Protein AF-A0A1V5IVZ1-F1 (afdb_monomer)

pLDDT: mean 90.75, std 11.02, range [43.75, 98.69]

Structure (mmCIF, N/CA/C/O backbone):
data_AF-A0A1V5IVZ1-F1
#
_entry.id   AF-A0A1V5IVZ1-F1
#
loop_
_atom_site.group_PDB
_atom_site.id
_atom_site.type_symbol
_atom_site.label_atom_id
_atom_site.label_alt_id
_atom_site.label_comp_id
_atom_site.label_asym_id
_atom_site.label_entity_id
_atom_site.label_seq_id
_atom_site.pdbx_PDB_ins_code
_atom_site.Cartn_x
_atom_site.Cartn_y
_atom_site.Cartn_z
_atom_site.occupancy
_atom_site.B_iso_or_equiv
_atom_site.auth_seq_id
_atom_site.auth_comp_id
_atom_site.auth_asym_id
_atom_site.auth_atom_id
_atom_site.pdbx_PDB_model_num
ATOM 1 N N . MET A 1 1 ? 15.523 -14.120 -33.980 1.00 46.84 1 MET A N 1
ATOM 2 C CA . MET A 1 1 ? 16.497 -13.277 -34.706 1.00 46.84 1 MET A CA 1
ATOM 3 C C . MET A 1 1 ? 16.818 -12.106 -33.792 1.00 46.84 1 MET A C 1
ATOM 5 O O . MET A 1 1 ? 15.888 -11.428 -33.383 1.00 46.84 1 MET A O 1
ATOM 9 N N . GLN A 1 2 ? 18.074 -11.943 -33.370 1.00 55.88 2 GLN A N 1
ATOM 10 C CA . GLN A 1 2 ? 18.481 -10.859 -32.472 1.00 55.88 2 GLN A CA 1
ATOM 11 C C . GLN A 1 2 ? 18.687 -9.598 -33.319 1.00 55.88 2 GLN A C 1
ATOM 13 O O . GLN A 1 2 ? 19.648 -9.526 -34.078 1.00 55.88 2 GLN A O 1
ATOM 18 N N . CYS A 1 3 ? 17.754 -8.649 -33.255 1.00 65.69 3 CYS A N 1
ATOM 19 C CA . CYS A 1 3 ? 17.899 -7.347 -33.902 1.00 65.69 3 CYS A CA 1
ATOM 20 C C . CYS A 1 3 ? 18.387 -6.315 -32.882 1.00 65.69 3 CYS A C 1
ATOM 22 O O . CYS A 1 3 ? 17.894 -6.256 -31.758 1.00 65.69 3 CYS A O 1
ATOM 24 N N . GLU A 1 4 ? 19.376 -5.516 -33.264 1.00 76.12 4 GLU A N 1
ATOM 25 C CA . GLU A 1 4 ? 19.821 -4.367 -32.484 1.00 76.12 4 GLU A CA 1
ATOM 26 C C . GLU A 1 4 ? 19.250 -3.095 -33.114 1.00 76.12 4 GLU A C 1
ATOM 28 O O . GLU A 1 4 ? 19.402 -2.864 -34.313 1.00 76.12 4 GLU A O 1
ATOM 33 N N . ILE A 1 5 ? 18.574 -2.283 -32.305 1.00 80.69 5 ILE A N 1
ATOM 34 C CA . ILE A 1 5 ? 18.044 -0.977 -32.685 1.00 80.69 5 ILE A CA 1
ATOM 35 C C . ILE A 1 5 ? 18.822 0.067 -31.888 1.00 80.69 5 ILE A C 1
ATOM 37 O O . ILE A 1 5 ? 18.637 0.220 -30.683 1.00 80.69 5 ILE A O 1
ATOM 41 N N . ARG A 1 6 ? 19.708 0.811 -32.545 1.00 72.75 6 ARG A N 1
ATOM 42 C CA . ARG A 1 6 ? 20.372 1.959 -31.918 1.00 72.75 6 ARG A CA 1
ATOM 43 C C . ARG A 1 6 ? 19.922 3.244 -32.574 1.00 72.75 6 ARG A C 1
ATOM 45 O O . ARG A 1 6 ? 20.105 3.413 -33.776 1.00 72.75 6 ARG A O 1
ATOM 52 N N . ALA A 1 7 ? 19.417 4.170 -31.770 1.00 66.69 7 ALA A N 1
ATOM 53 C CA . ALA A 1 7 ? 19.410 5.570 -32.150 1.00 66.69 7 ALA A CA 1
ATOM 54 C C . ALA A 1 7 ? 20.729 6.178 -31.660 1.00 66.69 7 ALA A C 1
ATOM 56 O O . ALA A 1 7 ? 20.933 6.404 -30.472 1.00 66.69 7 ALA A O 1
ATOM 57 N N . THR A 1 8 ? 21.687 6.383 -32.561 1.00 52.84 8 THR A N 1
ATOM 58 C CA . THR A 1 8 ? 22.922 7.097 -32.222 1.00 52.84 8 THR A CA 1
ATOM 59 C C . THR A 1 8 ? 22.656 8.595 -32.245 1.00 52.84 8 THR A C 1
ATOM 61 O O . THR A 1 8 ? 22.603 9.197 -33.316 1.00 52.84 8 THR A O 1
ATOM 64 N N . ALA A 1 9 ? 22.532 9.208 -31.074 1.00 54.06 9 ALA A N 1
ATOM 65 C CA . ALA A 1 9 ? 22.854 10.616 -30.913 1.00 54.06 9 ALA A CA 1
ATOM 66 C C . ALA A 1 9 ? 24.249 10.743 -30.288 1.00 54.06 9 ALA A C 1
ATOM 68 O O . ALA A 1 9 ? 24.621 9.963 -29.409 1.00 54.06 9 ALA A O 1
ATOM 69 N N . GLY A 1 10 ? 25.035 11.709 -30.772 1.00 48.12 10 GLY A N 1
ATOM 70 C CA . GLY A 1 10 ? 26.297 12.093 -30.148 1.00 48.12 10 GLY A CA 1
ATOM 71 C C . GLY A 1 10 ? 26.070 12.444 -28.677 1.00 48.12 10 GLY A C 1
ATOM 72 O O . GLY A 1 10 ? 25.068 13.061 -28.335 1.00 48.12 10 GLY A O 1
ATOM 73 N N . THR A 1 11 ? 26.986 11.991 -27.826 1.00 43.75 11 THR A N 1
ATOM 74 C CA . THR A 1 11 ? 27.082 12.232 -26.376 1.00 43.75 11 THR A CA 1
ATOM 75 C C . THR A 1 11 ? 26.277 13.441 -25.854 1.00 43.75 11 THR A C 1
ATOM 77 O O . THR A 1 11 ? 26.567 14.571 -26.245 1.00 43.75 11 THR A O 1
ATOM 80 N N . GLY A 1 12 ? 25.316 13.234 -24.937 1.00 57.56 12 GLY A N 1
ATOM 81 C CA . GLY A 1 12 ? 24.568 14.319 -24.274 1.00 57.56 12 GLY A CA 1
ATOM 82 C C . GLY A 1 12 ? 23.102 13.989 -23.943 1.00 57.56 12 GLY A C 1
ATOM 83 O O . GLY A 1 12 ? 22.750 12.830 -23.755 1.00 57.56 12 GLY A O 1
ATOM 84 N N . THR A 1 13 ? 22.248 15.020 -23.870 1.00 52.06 13 THR A N 1
ATOM 85 C CA . THR A 1 13 ? 20.794 14.958 -23.569 1.00 52.06 13 THR A CA 1
ATOM 86 C C . THR A 1 13 ? 19.896 14.883 -24.809 1.00 52.06 13 THR A C 1
ATOM 88 O O . THR A 1 13 ? 18.674 14.968 -24.704 1.00 52.06 13 THR A O 1
ATOM 91 N N . THR A 1 14 ? 20.478 14.777 -26.003 1.00 54.50 14 THR A N 1
ATOM 92 C CA . THR A 1 14 ? 19.711 14.795 -27.253 1.00 54.50 14 THR A CA 1
ATOM 93 C C . THR A 1 14 ? 19.465 13.357 -27.676 1.00 54.50 14 THR A C 1
ATOM 95 O O . THR A 1 14 ? 20.414 12.672 -28.020 1.00 54.50 14 THR A O 1
ATOM 98 N N . PHE A 1 15 ? 18.220 12.886 -27.648 1.00 62.78 15 PHE A N 1
ATOM 99 C CA . PHE A 1 15 ? 17.847 11.564 -28.152 1.00 62.78 15 PHE A CA 1
ATOM 100 C C . PHE A 1 15 ? 16.913 11.730 -29.351 1.00 62.78 15 PHE A C 1
ATOM 102 O O . PHE A 1 15 ? 15.924 12.459 -29.258 1.00 62.78 15 PHE A O 1
ATOM 109 N N . TYR A 1 16 ? 17.197 11.057 -30.468 1.00 65.62 16 TYR A N 1
ATOM 110 C CA . TYR A 1 16 ? 16.344 11.119 -31.657 1.00 65.62 16 TYR A CA 1
ATOM 111 C C . TYR A 1 16 ? 15.499 9.852 -31.790 1.00 65.62 16 TYR A C 1
ATOM 113 O O . TYR A 1 16 ? 16.025 8.745 -31.866 1.00 65.62 16 TYR A O 1
ATOM 121 N N . GLY A 1 17 ? 14.180 10.033 -31.870 1.00 80.88 17 GLY A N 1
ATOM 122 C CA . GLY A 1 17 ? 13.235 8.976 -32.228 1.00 80.88 17 GLY A CA 1
ATOM 123 C C . GLY A 1 17 ? 13.003 7.912 -31.153 1.00 80.88 17 GLY A C 1
ATOM 124 O O . GLY A 1 17 ? 13.531 7.969 -30.043 1.00 80.88 17 GLY A O 1
ATOM 125 N N . ASN A 1 18 ? 12.166 6.937 -31.499 1.00 89.75 18 ASN A N 1
ATOM 126 C CA . ASN A 1 18 ? 11.838 5.795 -30.652 1.00 89.75 18 ASN A CA 1
ATOM 127 C C . ASN A 1 18 ? 12.468 4.533 -31.243 1.00 89.75 18 ASN A C 1
ATOM 129 O O . ASN A 1 18 ? 12.512 4.406 -32.466 1.00 89.75 18 ASN A O 1
ATOM 133 N N . GLY A 1 19 ? 12.906 3.600 -30.395 1.00 90.50 19 GLY A N 1
ATOM 134 C CA . GLY A 1 19 ? 13.382 2.295 -30.858 1.00 90.50 19 GLY A CA 1
ATOM 135 C C . GLY A 1 19 ? 12.269 1.554 -31.596 1.00 90.50 19 GLY A C 1
ATOM 136 O O . GLY A 1 19 ? 12.435 1.146 -32.741 1.00 90.50 19 GLY A O 1
ATOM 137 N N . LEU A 1 20 ? 11.092 1.488 -30.973 1.00 91.50 20 LEU A N 1
ATOM 138 C CA . LEU A 1 20 ? 9.836 1.147 -31.633 1.00 91.50 20 LEU A CA 1
ATOM 139 C C . LEU A 1 20 ? 8.760 2.170 -31.272 1.00 91.50 20 LEU A C 1
ATOM 141 O O . LEU A 1 20 ? 8.554 2.491 -30.100 1.00 91.50 20 LEU A O 1
ATOM 145 N N . ASN A 1 21 ? 8.065 2.673 -32.290 1.00 92.44 21 ASN A N 1
ATOM 146 C CA . ASN A 1 21 ? 6.959 3.608 -32.134 1.00 92.44 21 ASN A CA 1
ATOM 147 C C . ASN A 1 21 ? 5.644 2.920 -32.493 1.00 92.44 21 ASN A C 1
ATOM 149 O O . ASN A 1 21 ? 5.524 2.436 -33.614 1.00 92.44 21 ASN A O 1
ATOM 153 N N . ILE A 1 22 ? 4.668 2.935 -31.583 1.00 92.88 22 ILE A N 1
ATOM 154 C CA . ILE A 1 22 ? 3.334 2.359 -31.794 1.00 92.88 22 ILE A CA 1
ATOM 155 C C . ILE A 1 22 ? 3.452 0.880 -32.195 1.00 92.88 22 ILE A C 1
ATOM 157 O O . ILE A 1 22 ? 3.234 0.491 -33.342 1.00 92.88 22 ILE A O 1
ATOM 161 N N . SER A 1 23 ? 3.882 0.050 -31.246 1.00 89.56 23 SER A N 1
ATOM 162 C CA . SER A 1 23 ? 4.228 -1.352 -31.498 1.00 89.56 23 SER A CA 1
ATOM 163 C C . SER A 1 23 ? 3.274 -2.324 -30.809 1.00 89.56 23 SER A C 1
ATOM 165 O O . SER A 1 23 ? 2.929 -2.148 -29.642 1.00 89.56 23 SER A O 1
ATOM 167 N N . TYR A 1 24 ? 2.885 -3.380 -31.525 1.00 95.69 24 TYR A N 1
ATOM 168 C CA . TYR A 1 24 ? 1.945 -4.399 -31.056 1.00 95.69 24 TYR A CA 1
ATOM 169 C C . TYR A 1 24 ? 2.539 -5.797 -31.199 1.00 95.69 24 TYR A C 1
ATOM 171 O O . TYR A 1 24 ? 2.999 -6.151 -32.284 1.00 95.69 24 TYR A O 1
ATOM 179 N N . SER A 1 25 ? 2.497 -6.591 -30.127 1.00 95.38 25 SER A N 1
ATOM 180 C CA . SER A 1 25 ? 2.784 -8.036 -30.165 1.00 95.38 25 SER A CA 1
ATOM 181 C C . SER A 1 25 ? 4.140 -8.420 -30.772 1.00 95.38 25 SER A C 1
ATOM 183 O O . SER A 1 25 ? 4.292 -9.490 -31.361 1.00 95.38 25 SER A O 1
ATOM 185 N N . ASN A 1 26 ? 5.150 -7.563 -30.626 1.00 91.44 26 ASN A N 1
ATOM 186 C CA . ASN A 1 26 ? 6.503 -7.852 -31.089 1.00 91.44 26 ASN A CA 1
ATOM 187 C C . ASN A 1 26 ? 7.248 -8.713 -30.072 1.00 91.44 26 ASN A C 1
ATOM 189 O O . ASN A 1 26 ? 7.019 -8.627 -28.867 1.00 91.44 26 ASN A O 1
ATOM 193 N N . THR A 1 27 ? 8.211 -9.492 -30.562 1.00 94.69 27 THR A N 1
ATOM 194 C CA . THR A 1 27 ? 9.232 -10.130 -29.726 1.00 94.69 27 THR A CA 1
ATOM 195 C C . THR A 1 27 ? 10.562 -9.421 -29.928 1.00 94.69 27 THR A C 1
ATOM 197 O O . THR A 1 27 ? 11.076 -9.361 -31.044 1.00 94.69 27 THR A O 1
ATOM 200 N N . ILE A 1 28 ? 11.128 -8.896 -28.845 1.00 93.12 28 ILE A N 1
ATOM 201 C CA . ILE A 1 28 ? 12.362 -8.110 -28.849 1.00 93.12 28 ILE A CA 1
ATOM 202 C C . ILE A 1 28 ? 13.385 -8.845 -27.991 1.00 93.12 28 ILE A C 1
ATOM 204 O O . ILE A 1 28 ? 13.311 -8.843 -26.762 1.00 93.12 28 ILE A O 1
ATOM 208 N N . SER A 1 29 ? 14.345 -9.488 -28.652 1.00 94.12 29 SER A N 1
ATOM 209 C CA . SER A 1 29 ? 15.399 -10.266 -27.990 1.00 94.12 29 SER A CA 1
ATOM 210 C C . SER A 1 29 ? 16.787 -9.630 -28.088 1.00 94.12 29 SER A C 1
ATOM 212 O O . SER A 1 29 ? 17.745 -10.184 -27.560 1.00 94.12 29 SER A O 1
ATOM 214 N N . GLY A 1 30 ? 16.928 -8.520 -28.817 1.00 90.31 30 GLY A N 1
ATOM 215 C CA . GLY A 1 30 ? 18.194 -7.799 -28.948 1.00 90.31 30 GLY A CA 1
ATOM 216 C C . GLY A 1 30 ? 18.214 -6.486 -28.175 1.00 90.31 30 GLY A C 1
ATOM 217 O O . GLY A 1 30 ? 17.446 -6.298 -27.234 1.00 90.31 30 GLY A O 1
ATOM 218 N N . THR A 1 31 ? 19.136 -5.600 -28.537 1.00 94.44 31 THR A N 1
ATOM 219 C CA . THR A 1 31 ? 19.387 -4.368 -27.782 1.00 94.44 31 THR A CA 1
ATOM 220 C C . THR A 1 31 ? 18.690 -3.181 -28.432 1.00 94.44 31 THR A C 1
ATOM 222 O O . THR A 1 31 ? 18.884 -2.940 -29.618 1.00 94.44 31 THR A O 1
ATOM 225 N N . ILE A 1 32 ? 17.936 -2.408 -27.654 1.00 93.06 32 ILE A N 1
ATOM 226 C CA . ILE A 1 32 ? 17.460 -1.072 -28.008 1.00 93.06 32 ILE A CA 1
ATOM 227 C C . ILE A 1 32 ? 18.259 -0.060 -27.187 1.00 93.06 32 ILE A C 1
ATOM 229 O O . ILE A 1 32 ? 18.296 -0.175 -25.964 1.00 93.06 32 ILE A O 1
ATOM 233 N N . SER A 1 33 ? 18.918 0.919 -27.811 1.00 92.00 33 SER A N 1
ATOM 234 C CA . SER A 1 33 ? 19.664 1.921 -27.035 1.00 92.00 33 SER A CA 1
ATOM 235 C C . SER A 1 33 ? 19.769 3.303 -27.671 1.00 92.00 33 SER A C 1
ATOM 237 O O . SER A 1 33 ? 19.692 3.442 -28.893 1.00 92.00 33 SER A O 1
ATOM 239 N N . GLY A 1 34 ? 19.959 4.320 -26.821 1.00 86.62 34 GLY A N 1
ATOM 240 C CA . GLY A 1 34 ? 20.176 5.711 -27.239 1.00 86.62 34 GLY A CA 1
ATOM 241 C C . GLY A 1 34 ? 18.934 6.417 -27.796 1.00 86.62 34 GLY A C 1
ATOM 242 O O . GLY A 1 34 ? 19.052 7.411 -28.509 1.00 86.62 34 GLY A O 1
ATOM 243 N N . CYS A 1 35 ? 17.734 5.911 -27.508 1.00 88.38 35 CYS A N 1
ATOM 244 C CA . CYS A 1 35 ? 16.476 6.445 -28.037 1.00 88.38 35 CYS A CA 1
ATOM 245 C C . CYS A 1 35 ? 15.817 7.449 -27.080 1.00 88.38 35 CYS A C 1
ATOM 247 O O . CYS A 1 35 ? 16.105 7.487 -25.885 1.00 88.38 35 CYS A O 1
ATOM 249 N N . SER A 1 36 ? 14.863 8.241 -27.580 1.00 91.56 36 SER A N 1
ATOM 250 C CA . SER A 1 36 ? 13.976 9.011 -26.699 1.00 91.56 36 SER A CA 1
ATOM 251 C C . SER A 1 36 ? 13.131 8.043 -25.874 1.00 91.56 36 SER A C 1
ATOM 253 O O . SER A 1 36 ? 13.206 8.050 -24.648 1.00 91.56 36 SER A O 1
ATOM 255 N N . SER A 1 37 ? 12.434 7.123 -26.541 1.00 93.88 37 SER A N 1
ATOM 256 C CA . SER A 1 37 ? 11.820 5.964 -25.891 1.00 93.88 37 SER A CA 1
ATOM 257 C C . SER A 1 37 ? 12.362 4.681 -26.502 1.00 93.88 37 SER A C 1
ATOM 259 O O . SER A 1 37 ? 12.418 4.571 -27.728 1.00 93.88 37 SER A O 1
ATOM 261 N N . GLY A 1 38 ? 12.720 3.691 -25.684 1.00 94.69 38 GLY A N 1
ATOM 262 C CA . GLY A 1 38 ? 13.008 2.350 -26.188 1.00 94.69 38 GLY A CA 1
ATOM 263 C C . GLY A 1 38 ? 11.783 1.803 -26.918 1.00 94.69 38 GLY A C 1
ATOM 264 O O . GLY A 1 38 ? 11.840 1.496 -28.110 1.00 94.69 38 GLY A O 1
ATOM 265 N N . LEU A 1 39 ? 10.646 1.791 -26.221 1.00 95.12 39 LEU A N 1
ATOM 266 C CA . LEU A 1 39 ? 9.324 1.576 -26.804 1.00 95.12 39 LEU A CA 1
ATOM 267 C C . LEU A 1 39 ? 8.394 2.736 -26.437 1.00 95.12 39 LEU A C 1
ATOM 269 O O . LEU A 1 39 ? 8.280 3.102 -25.268 1.00 95.12 39 LEU A O 1
ATOM 273 N N . ASN A 1 40 ? 7.699 3.283 -27.431 1.00 95.88 40 ASN A N 1
ATOM 274 C CA . ASN A 1 40 ? 6.688 4.323 -27.252 1.00 95.88 40 ASN A CA 1
ATOM 275 C C . ASN A 1 40 ? 5.313 3.820 -27.692 1.00 95.88 40 ASN A C 1
ATOM 277 O O . ASN A 1 40 ? 5.201 3.272 -28.790 1.00 95.88 40 ASN A O 1
ATOM 281 N N . ALA A 1 41 ? 4.278 4.066 -26.882 1.00 95.94 41 ALA A N 1
ATOM 282 C CA . ALA A 1 41 ? 2.899 3.668 -27.176 1.00 95.94 41 ALA A CA 1
ATOM 283 C C . ALA A 1 41 ? 2.803 2.178 -27.551 1.00 95.94 41 ALA A C 1
ATOM 285 O O . ALA A 1 41 ? 2.347 1.824 -28.637 1.00 95.94 41 ALA A O 1
ATOM 286 N N . SER A 1 42 ? 3.339 1.310 -26.690 1.00 94.56 42 SER A N 1
ATOM 287 C CA . SER A 1 42 ? 3.563 -0.100 -27.015 1.00 94.56 42 SER A CA 1
ATOM 288 C C . SER A 1 42 ? 2.617 -1.040 -26.275 1.00 94.56 42 SER A C 1
ATOM 290 O O . SER A 1 42 ? 2.339 -0.836 -25.094 1.00 94.56 42 SER A O 1
ATOM 292 N N . TYR A 1 43 ? 2.143 -2.082 -26.957 1.00 97.62 43 TYR A N 1
ATOM 293 C CA . TYR A 1 43 ? 1.087 -2.969 -26.481 1.00 97.62 43 TYR A CA 1
ATOM 294 C C . TYR A 1 43 ? 1.464 -4.443 -26.641 1.00 97.62 43 TYR A C 1
ATOM 296 O O . TYR A 1 43 ? 1.750 -4.909 -27.746 1.00 97.62 43 TYR A O 1
ATOM 304 N N . SER A 1 44 ? 1.378 -5.206 -25.549 1.00 97.56 44 SER A N 1
ATOM 305 C CA . SER A 1 44 ? 1.495 -6.676 -25.569 1.00 97.56 44 SER A CA 1
ATOM 306 C C . SER A 1 44 ? 2.781 -7.219 -26.209 1.00 97.56 44 SER A C 1
ATOM 308 O O . SER A 1 44 ? 2.777 -8.300 -26.792 1.00 97.56 44 SER A O 1
ATOM 310 N N . ASN A 1 45 ? 3.889 -6.479 -26.143 1.00 96.12 45 ASN A N 1
ATOM 311 C CA . ASN A 1 45 ? 5.182 -6.945 -26.636 1.00 96.12 45 ASN A CA 1
ATOM 312 C C . ASN A 1 45 ? 5.868 -7.838 -25.591 1.00 96.12 45 ASN A C 1
ATOM 314 O O . ASN A 1 45 ? 5.687 -7.673 -24.383 1.00 96.12 45 ASN A O 1
ATOM 318 N N . THR A 1 46 ? 6.711 -8.755 -26.060 1.00 97.75 46 THR A N 1
ATOM 319 C CA . THR A 1 46 ? 7.590 -9.579 -25.226 1.00 97.75 46 THR A CA 1
ATOM 320 C C . THR A 1 46 ? 9.030 -9.110 -25.390 1.00 97.75 46 THR A C 1
ATOM 322 O O . THR A 1 46 ? 9.581 -9.149 -26.490 1.00 97.75 46 THR A O 1
ATOM 325 N N . ILE A 1 47 ? 9.653 -8.674 -24.298 1.00 97.12 47 ILE A N 1
ATOM 326 C CA . ILE A 1 47 ? 11.010 -8.123 -24.281 1.00 97.12 47 ILE A CA 1
ATOM 327 C C . ILE A 1 47 ? 11.894 -9.018 -23.414 1.00 97.12 47 ILE A C 1
ATOM 329 O O . ILE A 1 47 ? 11.829 -8.983 -22.184 1.00 97.12 47 ILE A O 1
ATOM 333 N N . SER A 1 48 ? 12.740 -9.812 -24.063 1.00 97.25 48 SER A N 1
ATOM 334 C CA . SER A 1 48 ? 13.798 -10.593 -23.412 1.00 97.25 48 SER A CA 1
ATOM 335 C C . SER A 1 48 ? 15.187 -9.97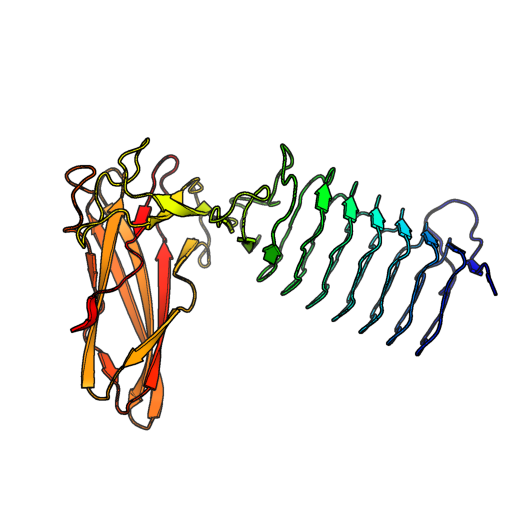5 -23.589 1.00 97.25 48 SER A C 1
ATOM 337 O O . SER A 1 48 ? 16.130 -10.395 -22.925 1.00 97.25 48 SER A O 1
ATOM 339 N N . GLY A 1 49 ? 15.306 -8.981 -24.473 1.00 94.62 49 GLY A N 1
ATOM 340 C CA . GLY A 1 49 ? 16.535 -8.241 -24.741 1.00 94.62 49 GLY A CA 1
ATOM 341 C C . GLY A 1 49 ? 16.812 -7.092 -23.766 1.00 94.62 49 GLY A C 1
ATOM 342 O O . GLY A 1 49 ? 16.277 -7.036 -22.660 1.00 94.62 49 GLY A O 1
ATOM 343 N N . THR A 1 50 ? 17.652 -6.151 -24.190 1.00 97.06 50 THR A N 1
ATOM 344 C CA . THR A 1 50 ? 18.083 -5.016 -23.358 1.00 97.06 50 THR A CA 1
ATOM 345 C C . THR A 1 50 ? 17.561 -3.709 -23.930 1.00 97.06 50 THR A C 1
ATOM 347 O O . THR A 1 50 ? 17.718 -3.459 -25.117 1.00 97.06 50 THR A O 1
ATOM 350 N N . ILE A 1 51 ? 16.999 -2.845 -23.094 1.00 96.44 51 ILE A N 1
ATOM 351 C CA . ILE A 1 51 ? 16.702 -1.449 -23.414 1.00 96.44 51 ILE A CA 1
ATOM 352 C C . ILE A 1 51 ? 17.611 -0.591 -22.543 1.00 96.44 51 ILE A C 1
ATOM 354 O O . ILE A 1 51 ? 17.538 -0.685 -21.320 1.00 96.44 51 ILE A O 1
ATOM 358 N N . SER A 1 52 ? 18.484 0.224 -23.132 1.00 94.94 52 SER A N 1
ATOM 359 C CA . SER A 1 52 ? 19.436 0.999 -22.335 1.00 94.94 52 SER A CA 1
ATOM 360 C C . SER A 1 52 ? 19.709 2.410 -22.833 1.00 94.94 52 SER A C 1
ATOM 362 O O . SER A 1 52 ? 19.637 2.702 -24.026 1.00 94.94 52 SER A O 1
ATOM 364 N N . GLY A 1 53 ? 20.024 3.312 -21.902 1.00 91.00 53 GLY A N 1
ATOM 365 C CA . GLY A 1 53 ? 20.428 4.680 -22.235 1.00 91.00 53 GLY A CA 1
ATOM 366 C C . GLY A 1 53 ? 19.369 5.453 -23.022 1.00 91.00 53 GLY A C 1
ATOM 367 O O . GLY A 1 53 ? 19.723 6.188 -23.938 1.00 91.00 53 GLY A O 1
ATOM 368 N N . CY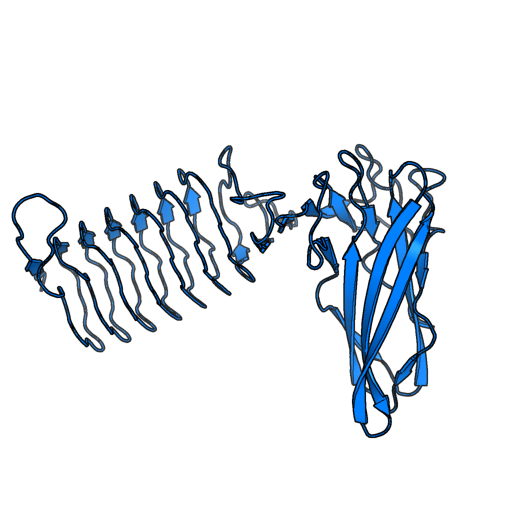S A 1 54 ? 18.083 5.226 -22.738 1.00 92.38 54 CYS A N 1
ATOM 369 C CA . CYS A 1 54 ? 16.974 5.966 -23.343 1.00 92.38 54 CYS A CA 1
ATOM 370 C C . CYS A 1 54 ? 16.441 7.031 -22.370 1.00 92.38 54 CYS A C 1
ATOM 372 O O . CYS A 1 54 ? 16.658 6.925 -21.167 1.00 92.38 54 CYS A O 1
ATOM 374 N N . SER A 1 55 ? 15.684 8.037 -22.825 1.00 94.06 55 SER A N 1
ATOM 375 C CA . SER A 1 55 ? 14.958 8.881 -21.847 1.00 94.06 55 SER A CA 1
ATOM 376 C C . SER A 1 55 ? 13.904 8.045 -21.113 1.00 94.06 55 SER A C 1
ATOM 378 O O . SER A 1 55 ? 13.844 8.037 -19.886 1.00 94.06 55 SER A O 1
ATOM 380 N N . TYR A 1 56 ? 13.147 7.254 -21.867 1.00 96.31 56 TYR A N 1
ATOM 381 C CA . TYR A 1 56 ? 12.164 6.311 -21.350 1.00 96.31 56 TYR A CA 1
ATOM 382 C C . TYR A 1 56 ? 12.525 4.906 -21.828 1.00 96.31 56 TYR A C 1
ATOM 384 O O . TYR A 1 56 ? 12.717 4.696 -23.025 1.00 96.31 56 TYR A O 1
ATOM 392 N N . GLY A 1 57 ? 12.605 3.925 -20.931 1.00 96.94 57 GLY A N 1
ATOM 393 C CA . GLY A 1 57 ? 12.694 2.526 -21.350 1.00 96.94 57 GLY A CA 1
ATOM 394 C C . GLY A 1 57 ? 11.422 2.144 -22.106 1.00 96.94 57 GLY A C 1
ATOM 395 O O . GLY A 1 57 ? 11.452 1.845 -23.304 1.00 96.94 57 GLY A O 1
ATOM 396 N N . LEU A 1 58 ? 10.293 2.255 -21.408 1.00 97.69 58 LEU A N 1
ATOM 397 C CA . LEU A 1 58 ? 8.942 2.169 -21.955 1.00 97.69 58 LEU A CA 1
ATOM 398 C C . LEU A 1 58 ? 8.176 3.462 -21.642 1.00 97.69 58 LEU A C 1
ATOM 400 O O . LEU A 1 58 ? 8.132 3.895 -20.491 1.00 97.69 58 LEU A O 1
ATOM 404 N N . ASN A 1 59 ? 7.542 4.045 -22.657 1.00 97.75 59 ASN A N 1
ATOM 405 C CA . ASN A 1 59 ? 6.663 5.208 -22.534 1.00 97.75 59 ASN A CA 1
ATOM 406 C C . ASN A 1 59 ? 5.245 4.853 -22.998 1.00 97.75 59 ASN A C 1
ATOM 408 O O . ASN A 1 59 ? 5.089 4.228 -24.054 1.00 97.75 59 ASN A O 1
ATOM 412 N N . ALA A 1 60 ? 4.222 5.249 -22.234 1.00 97.38 60 ALA A N 1
ATOM 413 C CA . ALA A 1 60 ? 2.810 5.052 -22.574 1.00 97.38 60 ALA A CA 1
ATOM 414 C C . ALA A 1 60 ? 2.507 3.597 -22.982 1.00 97.38 60 ALA A C 1
ATOM 416 O O . ALA A 1 60 ? 1.947 3.343 -24.046 1.00 97.38 60 ALA A O 1
ATOM 417 N N . SER A 1 61 ? 2.995 2.630 -22.204 1.00 95.50 61 SER A N 1
ATOM 418 C CA . SER A 1 61 ? 3.073 1.226 -22.624 1.00 95.50 61 SER A CA 1
ATOM 419 C C . SER A 1 61 ? 2.195 0.304 -21.779 1.00 95.50 61 SER A C 1
ATOM 421 O O . SER A 1 61 ? 2.123 0.443 -20.558 1.00 95.50 61 SER A O 1
ATOM 423 N N . TYR A 1 62 ? 1.552 -0.662 -22.433 1.00 98.00 62 TYR A N 1
ATOM 424 C CA . TYR A 1 62 ? 0.458 -1.459 -21.887 1.00 98.00 62 TYR A CA 1
ATOM 425 C C . TYR A 1 62 ? 0.691 -2.960 -22.070 1.00 98.00 62 TYR A C 1
ATOM 427 O O . TYR A 1 62 ? 0.965 -3.431 -23.177 1.00 98.00 62 TYR A O 1
ATOM 435 N N . SER A 1 63 ? 0.511 -3.726 -20.993 1.00 98.19 63 SER A N 1
ATOM 436 C CA . SER A 1 63 ? 0.446 -5.196 -21.038 1.00 98.19 63 SER A CA 1
ATOM 437 C C . SER A 1 63 ? 1.665 -5.886 -21.662 1.00 98.19 63 SER A C 1
ATOM 439 O O . SER A 1 63 ? 1.556 -6.993 -22.180 1.00 98.19 63 SER A O 1
ATOM 441 N N . ASN A 1 64 ? 2.840 -5.258 -21.632 1.00 98.12 64 ASN A N 1
ATOM 442 C CA . ASN A 1 64 ? 4.069 -5.877 -22.113 1.00 98.12 64 ASN A CA 1
ATOM 443 C C . ASN A 1 64 ? 4.617 -6.861 -21.070 1.00 98.12 64 ASN A C 1
ATOM 445 O O . ASN A 1 64 ? 4.441 -6.684 -19.861 1.00 98.12 64 ASN A O 1
ATOM 449 N N . THR A 1 65 ? 5.324 -7.884 -21.541 1.00 98.62 65 THR A N 1
ATOM 450 C CA . THR A 1 65 ? 6.058 -8.836 -20.702 1.00 98.62 65 THR A CA 1
ATOM 451 C C . THR A 1 65 ? 7.551 -8.599 -20.863 1.00 98.62 65 THR A C 1
ATOM 453 O O . THR A 1 65 ? 8.082 -8.722 -21.966 1.00 98.62 65 THR A O 1
ATOM 456 N N . ILE A 1 66 ? 8.239 -8.272 -19.771 1.00 98.50 66 ILE A N 1
ATOM 457 C CA . ILE A 1 66 ? 9.667 -7.954 -19.763 1.00 98.50 66 ILE A CA 1
ATOM 458 C C . ILE A 1 66 ? 10.409 -8.947 -18.872 1.00 98.50 66 ILE A C 1
ATOM 460 O O . ILE A 1 66 ? 10.347 -8.869 -17.646 1.00 98.50 66 ILE A O 1
ATOM 464 N N . SER A 1 67 ? 11.152 -9.858 -19.493 1.00 98.38 67 SER A N 1
ATOM 465 C CA . SER A 1 67 ? 12.130 -10.717 -18.810 1.00 98.38 67 SER A CA 1
ATOM 466 C C . SER A 1 67 ? 13.569 -10.223 -18.994 1.00 98.38 67 SER A C 1
ATOM 468 O O . SER A 1 67 ? 14.493 -10.776 -18.405 1.00 98.38 67 SER A O 1
ATOM 470 N N . GLY A 1 68 ? 13.760 -9.215 -19.848 1.00 97.62 68 GLY A N 1
ATOM 471 C CA . GLY A 1 68 ? 15.045 -8.611 -20.173 1.00 97.62 68 GLY A CA 1
ATOM 472 C C . GLY A 1 68 ? 15.493 -7.511 -19.207 1.00 97.62 68 GLY A C 1
ATOM 473 O O . GLY A 1 68 ? 15.037 -7.425 -18.068 1.00 97.62 68 GLY A O 1
ATOM 474 N N . THR A 1 69 ? 16.406 -6.653 -19.660 1.00 98.44 69 THR A N 1
ATOM 475 C CA . THR A 1 69 ? 16.950 -5.552 -18.842 1.00 98.44 69 THR A CA 1
ATOM 476 C C . THR A 1 69 ? 16.517 -4.197 -19.381 1.00 98.44 69 THR A C 1
ATOM 478 O O . THR A 1 69 ? 16.641 -3.945 -20.574 1.00 98.44 69 THR A O 1
ATOM 481 N N . ILE A 1 70 ? 16.076 -3.303 -18.503 1.00 98.38 70 ILE A N 1
ATOM 482 C CA . ILE A 1 70 ? 15.911 -1.874 -18.773 1.00 98.38 70 ILE A CA 1
ATOM 483 C C . ILE A 1 70 ? 16.924 -1.135 -17.900 1.00 98.38 70 ILE A C 1
ATOM 485 O O . ILE A 1 70 ? 16.860 -1.249 -16.679 1.00 98.38 70 ILE A O 1
ATOM 489 N N . SER A 1 71 ? 17.876 -0.405 -18.481 1.00 97.50 71 SER A N 1
ATOM 490 C CA . SER A 1 71 ? 18.935 0.221 -17.681 1.00 97.50 71 SER A CA 1
ATOM 491 C C . SER A 1 71 ? 19.387 1.601 -18.143 1.00 97.50 71 SER A C 1
ATOM 493 O O . SER A 1 71 ? 19.333 1.942 -19.323 1.00 97.50 71 SER A O 1
ATOM 495 N N . GLY A 1 72 ? 19.841 2.426 -17.197 1.00 94.69 72 GLY A N 1
ATOM 496 C CA . GLY A 1 72 ? 20.421 3.737 -17.502 1.00 94.69 72 GLY A CA 1
ATOM 497 C C . GLY A 1 72 ? 19.454 4.690 -18.208 1.00 94.69 72 GLY A C 1
ATOM 498 O O . GLY A 1 72 ? 19.895 5.511 -19.008 1.00 94.69 72 GLY A O 1
ATOM 499 N N . CYS A 1 73 ? 18.145 4.533 -17.989 1.00 95.31 73 CYS A N 1
ATOM 500 C CA . CYS A 1 73 ? 17.128 5.413 -18.559 1.00 95.31 73 CYS A CA 1
ATOM 501 C C . CYS A 1 73 ? 16.768 6.538 -17.580 1.00 95.31 73 CYS A C 1
ATOM 503 O O . CYS A 1 73 ? 16.978 6.388 -16.382 1.00 95.31 73 CYS A O 1
ATOM 505 N N . ALA A 1 74 ? 16.172 7.650 -18.022 1.00 95.62 74 ALA A N 1
ATOM 506 C CA . ALA A 1 74 ? 15.613 8.593 -17.041 1.00 95.62 74 ALA A CA 1
ATOM 507 C C . ALA A 1 74 ? 14.468 7.911 -16.271 1.00 95.62 74 ALA A C 1
ATOM 509 O O . ALA A 1 74 ? 14.471 7.874 -15.041 1.00 95.62 74 ALA A O 1
ATOM 510 N N . TYR A 1 75 ? 13.565 7.249 -16.991 1.00 98.00 75 TYR A N 1
ATOM 511 C CA . TYR A 1 75 ? 12.519 6.420 -16.400 1.00 98.00 75 TYR A CA 1
ATOM 512 C C . TYR A 1 75 ? 12.535 5.027 -17.021 1.00 98.00 75 TYR A C 1
ATOM 514 O O . TYR A 1 75 ? 12.536 4.899 -18.247 1.00 98.00 75 TYR A O 1
ATOM 522 N N . GLY A 1 76 ? 12.538 3.983 -16.190 1.00 98.00 76 GLY A N 1
ATOM 523 C CA . GLY A 1 76 ? 12.423 2.608 -16.676 1.00 98.00 76 GLY A CA 1
ATOM 524 C C . GLY A 1 76 ? 11.073 2.398 -17.359 1.00 98.00 76 GLY A C 1
ATOM 525 O O . GLY A 1 76 ? 11.007 2.106 -18.555 1.00 98.00 76 GLY A O 1
ATOM 526 N N . LEU A 1 77 ? 10.001 2.629 -16.601 1.00 98.38 77 LEU A N 1
ATOM 527 C CA . LEU A 1 77 ? 8.619 2.695 -17.073 1.00 98.38 77 LEU A CA 1
ATOM 528 C C . LEU A 1 77 ? 8.048 4.094 -16.809 1.00 98.38 77 LEU A C 1
ATOM 530 O O . LEU A 1 77 ? 8.122 4.591 -15.685 1.00 98.38 77 LEU A O 1
ATOM 534 N N . PHE A 1 78 ? 7.449 4.702 -17.830 1.00 98.44 78 PHE A N 1
ATOM 535 C CA . PHE A 1 78 ? 6.780 6.002 -17.754 1.00 98.44 78 PHE A CA 1
ATOM 536 C C . PHE A 1 78 ? 5.367 5.906 -18.329 1.00 98.44 78 PHE A C 1
ATOM 538 O O . PHE A 1 78 ? 5.187 5.347 -19.416 1.00 98.44 78 PHE A O 1
ATOM 545 N N . TYR A 1 79 ? 4.359 6.386 -17.589 1.00 97.88 79 TYR A N 1
ATOM 546 C CA . TYR A 1 79 ? 2.938 6.262 -17.956 1.00 97.88 79 TYR A CA 1
ATOM 547 C C . TYR A 1 79 ? 2.567 4.855 -18.436 1.00 97.88 79 TYR A C 1
ATOM 549 O O . TYR A 1 79 ? 1.966 4.677 -19.492 1.00 97.88 79 TYR A O 1
ATOM 557 N N . SER A 1 80 ? 3.016 3.835 -17.708 1.00 96.38 80 SER A N 1
ATOM 558 C CA . SER A 1 80 ? 2.922 2.448 -18.159 1.00 96.38 80 SER A CA 1
ATOM 559 C C . SER A 1 80 ? 1.987 1.628 -17.274 1.00 96.38 80 SER A C 1
ATOM 561 O O . SER A 1 80 ? 1.977 1.772 -16.049 1.00 96.38 80 SER A O 1
ATOM 563 N N . TYR A 1 81 ? 1.201 0.759 -17.907 1.00 98.12 81 TYR A N 1
ATOM 564 C CA . TYR A 1 81 ? 0.044 0.108 -17.305 1.00 98.12 81 TYR A CA 1
ATOM 565 C C . TYR A 1 81 ? 0.073 -1.408 -17.491 1.00 98.12 81 TYR A C 1
ATOM 567 O O . TYR A 1 81 ? 0.279 -1.903 -18.599 1.00 98.12 81 TYR A O 1
ATOM 575 N N . SER A 1 82 ? -0.234 -2.151 -16.428 1.00 98.25 82 SER A N 1
ATOM 576 C CA . SER A 1 82 ? -0.483 -3.602 -16.494 1.00 98.25 82 SER A CA 1
ATOM 577 C C . SER A 1 82 ? 0.648 -4.430 -17.121 1.00 98.25 82 SER A C 1
ATOM 579 O O . SER A 1 82 ? 0.404 -5.499 -17.676 1.00 98.25 82 SER A O 1
ATOM 581 N N . ASN A 1 83 ? 1.893 -3.952 -17.074 1.00 98.38 83 ASN A N 1
ATOM 582 C CA . ASN A 1 83 ? 3.041 -4.702 -17.574 1.00 98.38 83 ASN A CA 1
ATOM 583 C C . ASN A 1 83 ? 3.478 -5.744 -16.537 1.00 98.38 83 ASN A C 1
ATOM 585 O O . ASN A 1 83 ? 3.318 -5.553 -15.330 1.00 98.38 83 ASN A O 1
ATOM 589 N N . THR A 1 84 ? 4.059 -6.841 -17.016 1.00 98.69 84 THR A N 1
ATOM 590 C CA . THR A 1 84 ? 4.655 -7.886 -16.175 1.00 98.69 84 THR A CA 1
ATOM 591 C C . THR A 1 84 ? 6.164 -7.877 -16.353 1.00 98.69 84 THR A C 1
ATOM 593 O O . THR A 1 84 ? 6.652 -8.024 -17.472 1.00 98.69 84 THR A O 1
ATOM 596 N N . ILE A 1 85 ? 6.906 -7.714 -15.261 1.00 98.38 85 ILE A N 1
ATOM 597 C CA . ILE A 1 85 ? 8.362 -7.591 -15.266 1.00 98.38 85 ILE A CA 1
ATOM 598 C C . ILE A 1 85 ? 8.965 -8.671 -14.372 1.00 98.38 85 ILE A C 1
ATOM 600 O O . ILE A 1 85 ? 8.900 -8.594 -13.147 1.00 98.38 85 ILE A O 1
ATOM 604 N N . SER A 1 86 ? 9.590 -9.666 -14.992 1.00 98.19 86 SER A N 1
ATOM 605 C CA . SER A 1 86 ? 10.443 -10.648 -14.313 1.00 98.19 86 SER A CA 1
ATOM 606 C C . SER A 1 86 ? 11.935 -10.339 -14.465 1.00 98.19 86 SER A C 1
ATOM 608 O O . SER A 1 86 ? 12.757 -10.955 -13.795 1.00 98.19 86 SER A O 1
ATOM 610 N N . GLY A 1 87 ? 12.277 -9.384 -15.335 1.00 97.88 87 GLY A N 1
ATOM 611 C CA . GLY A 1 87 ? 13.639 -8.930 -15.591 1.00 97.88 87 GLY A CA 1
ATOM 612 C C . GLY A 1 87 ? 14.144 -7.844 -14.633 1.00 97.88 87 GLY A C 1
ATOM 613 O O . GLY A 1 87 ? 13.667 -7.702 -13.510 1.00 97.88 87 GLY A O 1
ATOM 614 N N . THR A 1 88 ? 15.129 -7.064 -15.080 1.00 98.31 88 THR A N 1
ATOM 615 C CA . THR A 1 88 ? 15.773 -6.023 -14.256 1.00 98.31 88 THR A CA 1
ATOM 616 C C . THR A 1 88 ? 15.464 -4.625 -14.780 1.00 98.31 88 THR A C 1
ATOM 618 O O . THR A 1 88 ? 15.596 -4.376 -15.975 1.00 98.31 88 THR A O 1
ATOM 621 N N . ILE A 1 89 ? 15.131 -3.698 -13.884 1.00 98.38 89 ILE A N 1
ATOM 622 C CA . ILE A 1 89 ? 15.126 -2.253 -14.127 1.00 98.38 89 ILE A CA 1
ATOM 623 C C . ILE A 1 89 ? 16.227 -1.641 -13.263 1.00 98.38 89 ILE A C 1
ATOM 625 O O . ILE A 1 89 ? 16.185 -1.788 -12.043 1.00 98.38 89 ILE A O 1
ATOM 629 N N . SER A 1 90 ? 17.221 -0.970 -13.848 1.00 97.50 90 SER A N 1
ATOM 630 C CA . SER A 1 90 ? 18.340 -0.453 -13.052 1.00 97.50 90 SER A CA 1
ATOM 631 C C . SER A 1 90 ? 18.932 0.878 -13.502 1.00 97.50 90 SER A C 1
ATOM 633 O O . SER A 1 90 ? 18.853 1.266 -14.666 1.00 97.50 90 SER A O 1
ATOM 635 N N . GLY A 1 91 ? 19.542 1.605 -12.562 1.00 95.81 91 GLY A N 1
ATOM 636 C CA . GLY A 1 91 ? 20.291 2.829 -12.866 1.00 95.81 91 GLY A CA 1
ATOM 637 C C . GLY A 1 91 ? 19.436 3.942 -13.476 1.00 95.81 91 GLY A C 1
ATOM 638 O O . GLY A 1 91 ? 19.935 4.685 -14.318 1.00 95.81 91 GLY A O 1
ATOM 639 N N . CYS A 1 92 ? 18.146 4.007 -13.129 1.00 96.81 92 CYS A N 1
ATOM 640 C CA . CYS A 1 92 ? 17.220 5.017 -13.642 1.00 96.81 92 CYS A CA 1
ATOM 641 C C . CYS A 1 92 ? 16.985 6.151 -12.633 1.00 96.81 92 CYS A C 1
ATOM 643 O O . CYS A 1 92 ? 17.222 5.984 -11.442 1.00 96.81 92 CYS A O 1
ATOM 645 N N . ILE A 1 93 ? 16.446 7.303 -13.044 1.00 96.69 93 ILE A N 1
ATOM 646 C CA . ILE A 1 93 ? 15.959 8.287 -12.052 1.00 96.69 93 ILE A CA 1
ATOM 647 C C . ILE A 1 93 ? 14.764 7.688 -11.307 1.00 96.69 93 ILE A C 1
ATOM 649 O O . ILE A 1 93 ? 14.694 7.744 -10.079 1.00 96.69 93 ILE A O 1
ATOM 653 N N . SER A 1 94 ? 13.837 7.061 -12.029 1.00 97.69 94 SER A N 1
ATOM 654 C CA . SER A 1 94 ? 12.808 6.228 -11.405 1.00 97.69 94 SER A CA 1
ATOM 655 C C . SER A 1 94 ? 12.665 4.893 -12.114 1.00 97.69 94 SER A C 1
ATOM 657 O O . SER A 1 94 ? 12.648 4.846 -13.346 1.00 97.69 94 SER A O 1
ATOM 659 N N . GLY A 1 95 ? 12.532 3.815 -11.340 1.00 97.69 95 GLY A N 1
ATOM 660 C CA . GLY A 1 95 ? 12.213 2.500 -11.890 1.00 97.69 95 GLY A CA 1
ATOM 661 C C . GLY A 1 95 ? 10.837 2.527 -12.552 1.00 97.69 95 GLY A C 1
ATOM 662 O O . GLY A 1 95 ? 10.712 2.300 -13.757 1.00 97.69 95 GLY A O 1
ATOM 663 N N . LEU A 1 96 ? 9.823 2.894 -11.768 1.00 98.19 96 LEU A N 1
ATOM 664 C CA . LEU A 1 96 ? 8.466 3.176 -12.226 1.00 98.19 96 LEU A CA 1
ATOM 665 C C . LEU A 1 96 ? 8.125 4.643 -11.961 1.00 98.19 96 LEU A C 1
ATOM 667 O O . LEU A 1 96 ? 8.271 5.134 -10.839 1.00 98.19 96 LEU A O 1
ATOM 671 N N . ASN A 1 97 ? 7.639 5.333 -12.987 1.00 98.31 97 ASN A N 1
ATOM 672 C CA . ASN A 1 97 ? 7.133 6.693 -12.887 1.00 98.31 97 ASN A CA 1
ATOM 673 C C . ASN A 1 97 ? 5.722 6.789 -13.471 1.00 98.31 97 ASN A C 1
ATOM 675 O O . ASN A 1 97 ? 5.492 6.316 -14.588 1.00 98.31 97 ASN A O 1
ATOM 679 N N . ALA A 1 98 ? 4.790 7.373 -12.709 1.00 97.88 98 ALA A N 1
ATOM 680 C CA . ALA A 1 98 ? 3.387 7.522 -13.104 1.00 97.88 98 ALA A CA 1
ATOM 681 C C . ALA A 1 98 ? 2.825 6.224 -13.708 1.00 97.88 98 ALA A C 1
ATOM 683 O O . ALA A 1 98 ? 2.235 6.220 -14.784 1.00 97.88 98 ALA A O 1
ATOM 684 N N . SER A 1 99 ? 3.142 5.091 -13.079 1.00 97.19 99 SER A N 1
ATOM 685 C CA . SER A 1 99 ? 2.893 3.761 -13.628 1.00 97.19 99 SER A CA 1
ATOM 686 C C . SER A 1 99 ? 1.930 2.986 -12.737 1.00 97.19 99 SER A C 1
ATOM 688 O O . SER A 1 99 ? 1.971 3.098 -11.507 1.00 97.19 99 SER A O 1
ATOM 690 N N . TYR A 1 100 ? 1.052 2.206 -13.368 1.00 97.75 100 TYR A N 1
ATOM 691 C CA . TYR A 1 100 ? -0.151 1.684 -12.731 1.00 97.75 100 TYR A CA 1
ATOM 692 C C . TYR A 1 100 ? -0.341 0.185 -12.948 1.00 97.75 100 TYR A C 1
ATOM 694 O O . TYR A 1 100 ? -0.211 -0.312 -14.066 1.00 97.75 100 TYR A O 1
ATOM 702 N N . SER A 1 101 ? -0.747 -0.530 -11.898 1.00 98.00 101 SER A N 1
ATOM 703 C CA . SER A 1 101 ? -1.164 -1.943 -11.991 1.00 98.00 101 SER A CA 1
ATOM 704 C C . SER A 1 101 ? -0.119 -2.891 -12.595 1.00 98.00 101 SER A C 1
ATOM 706 O O . SER A 1 101 ? -0.466 -3.934 -13.141 1.00 98.00 101 SER A O 1
ATOM 708 N N . ASN A 1 102 ? 1.170 -2.549 -12.537 1.00 98.12 102 ASN A N 1
ATOM 709 C CA . ASN A 1 102 ? 2.228 -3.427 -13.026 1.00 98.12 102 ASN A CA 1
ATOM 710 C C . ASN A 1 102 ? 2.534 -4.516 -11.990 1.00 98.12 102 ASN A C 1
ATOM 712 O O . ASN A 1 102 ? 2.402 -4.304 -10.782 1.00 98.12 102 ASN A O 1
ATOM 716 N N . THR A 1 103 ? 2.975 -5.674 -12.474 1.00 98.00 103 THR A N 1
ATOM 717 C CA . THR A 1 103 ? 3.439 -6.790 -11.643 1.00 98.00 103 THR A CA 1
ATOM 718 C C . THR A 1 103 ? 4.937 -6.972 -11.841 1.00 98.00 103 THR A C 1
ATOM 720 O O . THR A 1 103 ? 5.381 -7.221 -12.960 1.00 98.00 103 THR A O 1
ATOM 723 N N . ILE A 1 104 ? 5.723 -6.858 -10.772 1.00 96.88 104 ILE A N 1
ATOM 724 C CA . ILE A 1 104 ? 7.183 -6.971 -10.808 1.00 96.88 104 ILE A CA 1
ATOM 725 C C . ILE A 1 104 ? 7.632 -8.119 -9.909 1.00 96.88 104 ILE A C 1
ATOM 727 O O . ILE A 1 104 ? 7.654 -7.986 -8.690 1.00 96.88 104 ILE A O 1
ATOM 731 N N . SER A 1 105 ? 8.031 -9.236 -10.506 1.00 95.88 105 SER A N 1
ATOM 732 C CA . SER A 1 105 ? 8.707 -10.332 -9.799 1.00 95.88 105 SER A CA 1
ATOM 733 C C . SER A 1 105 ? 10.234 -10.262 -9.926 1.00 95.88 105 SER A C 1
ATOM 735 O O . SER A 1 105 ? 10.936 -11.070 -9.326 1.00 95.88 105 SER A O 1
ATOM 737 N N . GLY A 1 106 ? 10.740 -9.341 -10.751 1.00 95.00 106 GLY A N 1
ATOM 738 C CA . GLY A 1 106 ? 12.163 -9.104 -10.975 1.00 95.00 106 GLY A CA 1
ATOM 739 C C . GLY A 1 106 ? 12.771 -8.041 -10.054 1.00 95.00 106 GLY A C 1
ATOM 740 O O . GLY A 1 106 ? 12.293 -7.797 -8.948 1.00 95.00 106 GLY A O 1
ATOM 741 N N . THR A 1 107 ? 13.832 -7.381 -10.514 1.00 95.19 107 THR A N 1
ATOM 742 C CA . THR A 1 107 ? 14.615 -6.447 -9.686 1.00 95.19 107 THR A CA 1
ATOM 743 C C . THR A 1 107 ? 14.450 -5.008 -10.158 1.00 95.19 107 THR A C 1
ATOM 745 O O . THR A 1 107 ? 14.578 -4.732 -11.348 1.00 95.19 107 THR A O 1
ATOM 748 N N . ILE A 1 108 ? 14.245 -4.078 -9.225 1.00 95.25 108 ILE A N 1
ATOM 749 C CA . ILE A 1 108 ? 14.413 -2.635 -9.435 1.00 95.25 108 ILE A CA 1
ATOM 750 C C . ILE A 1 108 ? 15.608 -2.188 -8.594 1.00 95.25 108 ILE A C 1
ATOM 752 O O . ILE A 1 108 ? 15.596 -2.374 -7.378 1.00 95.25 108 ILE A O 1
ATOM 756 N N . SER A 1 109 ? 16.650 -1.614 -9.198 1.00 94.12 109 SER A N 1
ATOM 757 C CA . SER A 1 109 ? 17.839 -1.244 -8.423 1.00 94.12 109 SER A CA 1
ATOM 758 C C . SER A 1 109 ? 18.593 -0.007 -8.885 1.00 94.12 109 SER A C 1
ATOM 760 O O . SER A 1 109 ? 18.493 0.428 -10.030 1.00 94.12 109 SER A O 1
ATOM 762 N N . GLY A 1 110 ? 19.358 0.599 -7.974 1.00 93.06 110 GLY A N 1
ATOM 763 C CA . GLY A 1 110 ? 20.232 1.728 -8.310 1.00 93.06 110 GLY A CA 1
ATOM 764 C C . GLY A 1 110 ? 19.487 2.951 -8.851 1.00 93.06 110 GLY A C 1
ATOM 765 O O . GLY A 1 110 ? 20.050 3.679 -9.664 1.00 93.06 110 GLY A O 1
ATOM 766 N N . CYS A 1 111 ? 18.212 3.133 -8.487 1.00 94.69 111 CYS A N 1
ATOM 767 C CA . CYS A 1 111 ? 17.403 4.263 -8.941 1.00 94.69 111 CYS A CA 1
ATOM 768 C C . CYS A 1 111 ? 17.340 5.378 -7.889 1.00 94.69 111 CYS A C 1
ATOM 770 O O . CYS A 1 111 ? 17.490 5.111 -6.701 1.00 94.69 111 CYS A O 1
ATOM 772 N N . ALA A 1 112 ? 17.043 6.624 -8.265 1.00 94.88 112 ALA A N 1
ATOM 773 C CA . ALA A 1 112 ? 16.742 7.628 -7.232 1.00 94.88 112 ALA A CA 1
ATOM 774 C C . ALA A 1 112 ? 15.442 7.260 -6.487 1.00 94.88 112 ALA A C 1
ATOM 776 O O . ALA A 1 112 ? 15.389 7.306 -5.260 1.00 94.88 112 ALA A O 1
ATOM 777 N N . TYR A 1 113 ? 14.431 6.806 -7.234 1.00 95.31 113 TYR A N 1
ATOM 778 C CA . TYR A 1 113 ? 13.176 6.280 -6.698 1.00 95.31 113 TYR A CA 1
ATOM 779 C C . TYR A 1 113 ? 12.854 4.915 -7.314 1.00 95.31 113 TYR A C 1
ATOM 781 O O . TYR A 1 113 ? 12.877 4.766 -8.537 1.00 95.31 113 TYR A O 1
ATOM 789 N N . GLY A 1 114 ? 12.500 3.919 -6.502 1.00 95.44 114 GLY A N 1
ATOM 790 C CA . GLY A 1 114 ? 11.932 2.671 -7.026 1.00 95.44 114 GLY A CA 1
ATOM 791 C C . GLY A 1 114 ? 10.575 2.926 -7.695 1.00 95.44 114 GLY A C 1
ATOM 792 O O . GLY A 1 114 ? 10.362 2.578 -8.859 1.00 95.44 114 GLY A O 1
ATOM 793 N N . LEU A 1 115 ? 9.698 3.615 -6.964 1.00 96.06 115 LEU A N 1
ATOM 794 C CA . LEU A 1 115 ? 8.341 3.994 -7.342 1.00 96.06 115 LEU A CA 1
ATOM 795 C C . LEU A 1 115 ? 8.162 5.510 -7.187 1.00 96.06 115 LEU A C 1
ATOM 797 O O . LEU A 1 115 ? 8.412 6.067 -6.117 1.00 96.06 115 LEU A O 1
ATOM 801 N N . PHE A 1 116 ? 7.695 6.183 -8.236 1.00 96.94 116 PHE A N 1
ATOM 802 C CA . PHE A 1 116 ? 7.383 7.611 -8.190 1.00 96.94 116 PHE A CA 1
ATOM 803 C C . PHE A 1 116 ? 6.037 7.899 -8.862 1.00 96.94 116 PHE A C 1
ATOM 805 O O . PHE A 1 116 ? 5.812 7.463 -9.991 1.00 96.94 116 PHE A O 1
ATOM 812 N N . TYR A 1 117 ? 5.119 8.588 -8.172 1.00 96.19 117 TYR A N 1
ATOM 813 C CA . TYR A 1 117 ? 3.736 8.818 -8.640 1.00 96.19 117 TYR A CA 1
ATOM 814 C C . TYR A 1 117 ? 3.008 7.545 -9.102 1.00 96.19 117 TYR A C 1
ATOM 816 O O . TYR A 1 117 ? 2.134 7.581 -9.964 1.00 96.19 117 TYR A O 1
ATOM 824 N N . SER A 1 118 ? 3.418 6.393 -8.585 1.00 96.25 118 SER A N 1
ATOM 825 C CA . SER A 1 118 ? 2.986 5.095 -9.088 1.00 96.25 118 SER A CA 1
ATOM 826 C C . SER A 1 118 ? 1.883 4.536 -8.201 1.00 96.25 118 SER A C 1
ATOM 828 O O . SER A 1 118 ? 1.851 4.792 -6.996 1.00 96.25 118 SER A O 1
ATOM 830 N N . CYS A 1 119 ? 0.951 3.785 -8.782 1.00 96.06 119 CYS A N 1
ATOM 831 C CA . CYS A 1 119 ? -0.228 3.333 -8.053 1.00 96.06 119 CYS A CA 1
ATOM 832 C C . CYS A 1 119 ? -0.619 1.890 -8.372 1.00 96.06 119 CYS A C 1
ATOM 834 O O . CYS A 1 119 ? -0.549 1.447 -9.517 1.00 96.06 119 CYS A O 1
ATOM 836 N N . SER A 1 120 ? -1.079 1.161 -7.354 1.00 96.31 120 SER A N 1
ATOM 837 C CA . SER A 1 120 ? -1.630 -0.196 -7.505 1.00 96.31 120 SER A CA 1
ATOM 838 C C . SER A 1 120 ? -0.663 -1.219 -8.117 1.00 96.31 120 SER A C 1
ATOM 840 O O . SER A 1 120 ? -1.099 -2.211 -8.690 1.00 96.31 120 SER A O 1
ATOM 842 N N . ASN A 1 121 ? 0.654 -1.003 -8.033 1.00 96.88 121 ASN A N 1
ATOM 843 C CA . ASN A 1 121 ? 1.628 -1.985 -8.509 1.00 96.88 121 ASN A CA 1
ATOM 844 C C . ASN A 1 121 ? 1.834 -3.083 -7.459 1.00 96.88 121 ASN A C 1
ATOM 846 O O . ASN A 1 121 ? 1.853 -2.817 -6.257 1.00 96.88 121 ASN A O 1
ATOM 850 N N . THR A 1 122 ? 2.029 -4.314 -7.923 1.00 96.44 122 THR A N 1
ATOM 851 C CA . THR A 1 122 ? 2.450 -5.445 -7.091 1.00 96.44 122 THR A CA 1
ATOM 852 C C . THR A 1 122 ? 3.914 -5.733 -7.372 1.00 96.44 122 THR A C 1
ATOM 854 O O . THR A 1 122 ? 4.281 -6.006 -8.514 1.00 96.44 122 THR A O 1
ATOM 857 N N . ILE A 1 123 ? 4.747 -5.731 -6.341 1.00 94.81 123 ILE A N 1
ATOM 858 C CA . ILE A 1 123 ? 6.157 -6.091 -6.440 1.00 94.81 123 ILE A CA 1
ATOM 859 C C . ILE A 1 123 ? 6.388 -7.278 -5.521 1.00 94.81 123 ILE A C 1
ATOM 861 O O . ILE A 1 123 ? 6.162 -7.166 -4.326 1.00 94.81 123 ILE A O 1
ATOM 865 N N . SER A 1 124 ? 6.798 -8.412 -6.077 1.00 92.50 124 SER A N 1
ATOM 866 C CA . SER A 1 124 ? 7.209 -9.597 -5.318 1.00 92.50 124 SER A CA 1
ATOM 867 C C . SER A 1 124 ? 8.697 -9.924 -5.436 1.00 92.50 124 SER A C 1
ATOM 869 O O . SER A 1 124 ? 9.179 -10.889 -4.841 1.00 92.50 124 SER A O 1
ATOM 871 N N . GLY A 1 125 ? 9.417 -9.149 -6.247 1.00 90.38 125 GLY A N 1
ATOM 872 C CA . GLY A 1 125 ? 10.858 -9.257 -6.404 1.00 90.38 125 GLY A CA 1
ATOM 873 C C . GLY A 1 125 ? 11.636 -8.407 -5.397 1.00 90.38 125 GLY A C 1
ATOM 874 O O . GLY A 1 125 ? 11.371 -8.435 -4.197 1.00 90.38 125 GLY A O 1
ATOM 875 N N . THR A 1 126 ? 12.634 -7.662 -5.867 1.00 90.31 126 THR A N 1
ATOM 876 C CA . THR A 1 126 ? 13.523 -6.873 -4.995 1.00 90.31 126 THR A CA 1
ATOM 877 C C . THR A 1 126 ? 13.582 -5.421 -5.453 1.00 90.31 126 THR A C 1
ATOM 879 O O . THR A 1 126 ? 13.715 -5.150 -6.645 1.00 90.31 126 THR A O 1
ATOM 882 N N . ILE A 1 127 ? 13.518 -4.488 -4.499 1.00 91.00 127 ILE A N 1
ATOM 883 C CA . ILE A 1 127 ? 13.836 -3.071 -4.714 1.00 91.00 127 ILE A CA 1
ATOM 884 C C . ILE A 1 127 ? 15.036 -2.731 -3.833 1.00 91.00 127 ILE A C 1
ATOM 886 O O . ILE A 1 127 ? 14.890 -2.694 -2.614 1.00 91.00 127 ILE A O 1
ATOM 890 N N . SER A 1 128 ? 16.209 -2.498 -4.422 1.00 88.81 128 SER A N 1
ATOM 891 C CA . SER A 1 128 ? 17.448 -2.325 -3.648 1.00 88.81 128 SER A CA 1
ATOM 892 C C . SER A 1 128 ? 18.397 -1.278 -4.220 1.00 88.81 128 SER A C 1
ATOM 894 O O . SER A 1 128 ? 18.423 -1.003 -5.420 1.00 88.81 128 SER A O 1
ATOM 896 N N . GLY A 1 129 ? 19.195 -0.657 -3.352 1.00 89.25 129 GLY A N 1
ATOM 897 C CA . GLY A 1 129 ? 20.165 0.363 -3.758 1.00 89.25 129 GLY A CA 1
ATOM 898 C C . GLY A 1 129 ? 19.513 1.598 -4.382 1.00 89.25 129 GLY A C 1
ATOM 899 O O . GLY A 1 129 ? 20.174 2.324 -5.122 1.00 89.25 129 GLY A O 1
ATOM 900 N N . CYS A 1 130 ? 18.218 1.809 -4.133 1.00 91.88 130 CYS A N 1
ATOM 901 C CA . CYS A 1 130 ? 17.549 3.045 -4.502 1.00 91.88 130 CYS A CA 1
ATOM 902 C C . CYS A 1 130 ? 17.731 4.078 -3.387 1.00 91.88 130 CYS A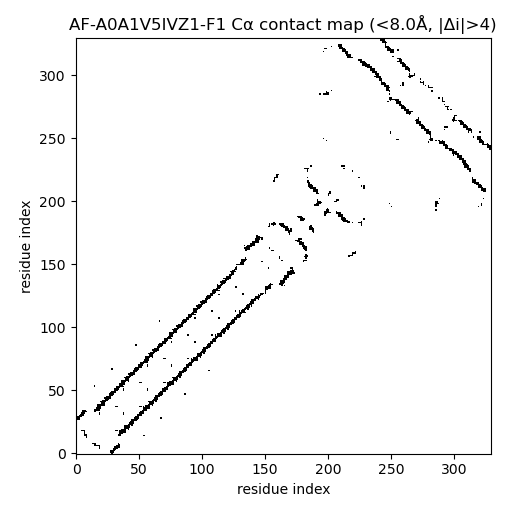 C 1
ATOM 904 O O . CYS A 1 130 ? 17.795 3.697 -2.219 1.00 91.88 130 CYS A O 1
ATOM 906 N N . SER A 1 131 ? 17.785 5.374 -3.713 1.00 92.62 131 SER A N 1
ATOM 907 C CA . SER A 1 131 ? 17.829 6.410 -2.664 1.00 92.62 131 SER A CA 1
ATOM 908 C C . SER A 1 131 ? 16.556 6.381 -1.818 1.00 92.62 131 SER A C 1
ATOM 910 O O . SER A 1 131 ? 16.630 6.471 -0.596 1.00 92.62 131 SER A O 1
ATOM 912 N N . TYR A 1 132 ? 15.409 6.195 -2.479 1.00 92.88 132 TYR A N 1
ATOM 913 C CA . TYR A 1 132 ? 14.123 5.956 -1.838 1.00 92.88 132 TYR A CA 1
ATOM 914 C C . TYR A 1 132 ? 13.372 4.817 -2.531 1.00 92.88 132 TYR A C 1
ATOM 916 O O . TYR A 1 132 ? 13.399 4.710 -3.761 1.00 92.88 132 TYR A O 1
ATOM 924 N N . ILE A 1 133 ? 12.650 3.985 -1.776 1.00 93.12 133 ILE A N 1
ATOM 925 C CA . ILE A 1 133 ? 11.770 2.981 -2.401 1.00 93.12 133 ILE A CA 1
ATOM 926 C C . ILE A 1 133 ? 10.602 3.673 -3.093 1.00 93.12 133 ILE A C 1
ATOM 928 O O . ILE A 1 133 ? 10.283 3.340 -4.234 1.00 93.12 133 ILE A O 1
ATOM 932 N N . SER A 1 134 ? 9.974 4.634 -2.419 1.00 93.75 134 SER A N 1
ATOM 933 C CA . SER A 1 134 ? 8.718 5.215 -2.871 1.00 93.75 134 SER A CA 1
ATOM 934 C C . SER A 1 134 ? 8.658 6.727 -2.659 1.00 93.75 134 SER A C 1
ATOM 936 O O . SER A 1 134 ? 9.108 7.240 -1.633 1.00 93.75 134 SER A O 1
ATOM 938 N N . ARG A 1 135 ? 8.004 7.435 -3.586 1.00 94.00 135 ARG A N 1
ATOM 939 C CA . ARG A 1 135 ? 7.576 8.835 -3.442 1.00 94.00 135 ARG A CA 1
ATOM 940 C C . ARG A 1 135 ? 6.208 9.056 -4.087 1.00 94.00 135 ARG A C 1
ATOM 942 O O . ARG A 1 135 ? 5.989 8.615 -5.217 1.00 94.00 135 ARG A O 1
ATOM 949 N N . LYS A 1 136 ? 5.310 9.783 -3.413 1.00 92.75 136 LYS A N 1
ATOM 950 C CA . LYS A 1 136 ? 3.974 10.164 -3.923 1.00 92.75 136 LYS A CA 1
ATOM 951 C C . LYS A 1 136 ? 3.173 9.016 -4.540 1.00 92.75 136 LYS A C 1
ATOM 953 O O . LYS A 1 136 ? 2.536 9.174 -5.578 1.00 92.75 136 LYS A O 1
ATOM 958 N N . SER A 1 137 ? 3.306 7.829 -3.970 1.00 93.19 137 SER A N 1
ATOM 959 C CA . SER A 1 137 ? 2.793 6.594 -4.550 1.00 93.19 137 SER A CA 1
ATOM 960 C C . SER A 1 137 ? 1.827 5.948 -3.563 1.00 93.19 137 SER A C 1
ATOM 962 O O . SER A 1 137 ? 2.046 5.994 -2.358 1.00 93.19 137 SER A O 1
ATOM 964 N N . ILE A 1 138 ? 0.740 5.366 -4.060 1.00 91.69 138 ILE A N 1
ATOM 965 C CA . ILE A 1 138 ? -0.348 4.841 -3.220 1.00 91.69 138 ILE A CA 1
ATOM 966 C C . ILE A 1 138 ? -0.788 3.463 -3.703 1.00 91.69 138 ILE A C 1
ATOM 968 O O . ILE A 1 138 ? -0.609 3.120 -4.869 1.00 91.69 138 ILE A O 1
ATOM 972 N N . ASN A 1 139 ? -1.375 2.658 -2.820 1.00 91.50 139 ASN A N 1
ATOM 973 C CA . ASN A 1 139 ? -1.903 1.325 -3.146 1.00 91.50 139 ASN A CA 1
ATOM 974 C C . ASN A 1 139 ? -0.880 0.343 -3.741 1.00 91.50 139 ASN A C 1
ATOM 976 O O . ASN A 1 139 ? -1.266 -0.687 -4.286 1.00 91.50 139 ASN A O 1
ATOM 980 N N . ASN A 1 140 ? 0.420 0.628 -3.648 1.00 94.31 140 ASN A N 1
ATOM 981 C CA . ASN A 1 140 ? 1.442 -0.325 -4.069 1.00 94.31 140 ASN A CA 1
ATOM 982 C C . ASN A 1 140 ? 1.665 -1.352 -2.962 1.00 94.31 140 ASN A C 1
ATOM 984 O O . ASN A 1 140 ? 1.668 -1.003 -1.778 1.00 94.31 140 ASN A O 1
ATOM 988 N N . VAL A 1 141 ? 1.875 -2.601 -3.368 1.00 94.31 141 VAL A N 1
ATOM 989 C CA . VAL A 1 141 ? 2.074 -3.730 -2.460 1.00 94.31 141 VAL A CA 1
ATOM 990 C C . VAL A 1 141 ? 3.419 -4.385 -2.748 1.00 94.31 141 VAL A C 1
ATOM 992 O O . VAL A 1 141 ? 3.667 -4.837 -3.867 1.00 94.31 141 VAL A O 1
ATOM 995 N N . LEU A 1 142 ? 4.273 -4.453 -1.730 1.00 92.62 142 LEU A N 1
ATOM 996 C CA . LEU A 1 142 ? 5.490 -5.258 -1.706 1.00 92.62 142 LEU A CA 1
ATOM 997 C C . LEU A 1 142 ? 5.174 -6.608 -1.050 1.00 92.62 142 LEU A C 1
ATOM 999 O O . LEU A 1 142 ? 4.816 -6.637 0.122 1.00 92.62 142 LEU A O 1
ATOM 1003 N N . ARG A 1 143 ? 5.297 -7.721 -1.774 1.00 89.31 143 ARG A N 1
ATOM 1004 C CA . ARG A 1 143 ? 4.932 -9.069 -1.310 1.00 89.31 143 ARG A CA 1
ATOM 1005 C C . ARG A 1 143 ? 6.145 -9.970 -1.210 1.00 89.31 143 ARG A C 1
ATOM 1007 O O . ARG A 1 143 ? 6.779 -10.231 -2.224 1.00 89.31 143 ARG A O 1
ATOM 1014 N N . ASN A 1 144 ? 6.435 -10.525 -0.036 1.00 79.56 144 ASN A N 1
ATOM 1015 C CA . ASN A 1 144 ? 7.601 -11.401 0.156 1.00 79.56 144 ASN A CA 1
ATOM 1016 C C . ASN A 1 144 ? 8.917 -10.751 -0.331 1.00 79.56 144 ASN A C 1
ATOM 1018 O O . ASN A 1 144 ? 9.849 -11.437 -0.774 1.00 79.56 144 ASN A O 1
ATOM 1022 N N . ASN A 1 145 ? 8.986 -9.418 -0.285 1.00 66.56 145 ASN A N 1
ATOM 1023 C CA . ASN A 1 145 ? 10.146 -8.684 -0.761 1.00 66.56 145 ASN A CA 1
ATOM 1024 C C . ASN A 1 145 ? 11.333 -8.995 0.155 1.00 66.56 145 ASN A C 1
ATOM 1026 O O . ASN A 1 145 ? 11.252 -8.857 1.378 1.00 66.56 145 ASN A O 1
ATOM 1030 N N . ALA A 1 146 ? 12.447 -9.402 -0.452 1.00 54.09 146 ALA A N 1
ATOM 1031 C CA . ALA A 1 146 ? 13.718 -9.432 0.254 1.00 54.09 146 ALA A CA 1
ATOM 1032 C C . ALA A 1 146 ? 14.283 -8.017 0.332 1.00 54.09 146 ALA A C 1
ATOM 1034 O O . ALA A 1 146 ? 14.405 -7.353 -0.697 1.00 54.09 146 ALA A O 1
ATOM 1035 N N . ASP A 1 147 ? 14.678 -7.641 1.545 1.00 60.78 147 ASP A N 1
ATOM 1036 C CA . ASP A 1 147 ? 15.631 -6.575 1.828 1.00 60.78 147 ASP A CA 1
ATOM 1037 C C . ASP A 1 147 ? 15.165 -5.168 1.428 1.00 60.78 147 ASP A C 1
ATOM 1039 O O . ASP A 1 147 ? 15.611 -4.564 0.453 1.00 60.78 147 ASP A O 1
ATOM 1043 N N . ILE A 1 148 ? 14.248 -4.635 2.239 1.00 66.19 148 ILE A N 1
ATOM 1044 C CA . ILE A 1 148 ? 13.954 -3.197 2.265 1.00 66.19 148 ILE A CA 1
ATOM 1045 C C . ILE A 1 148 ? 15.081 -2.414 2.974 1.00 66.19 148 ILE A C 1
ATOM 1047 O O . ILE A 1 148 ? 15.142 -1.205 2.799 1.00 66.19 148 ILE A O 1
ATOM 1051 N N . GLY A 1 149 ? 16.015 -3.100 3.655 1.00 59.44 149 GLY A N 1
ATOM 1052 C CA . GLY A 1 149 ? 17.358 -2.635 4.028 1.00 59.44 149 GLY A CA 1
ATOM 1053 C C . GLY A 1 149 ? 17.482 -1.307 4.788 1.00 59.44 149 GLY A C 1
ATOM 1054 O O . GLY A 1 149 ? 16.523 -0.762 5.320 1.00 59.44 149 GLY A O 1
ATOM 1055 N N . ALA A 1 150 ? 18.710 -0.775 4.820 1.00 54.97 150 ALA A N 1
ATOM 1056 C CA . ALA A 1 150 ? 19.074 0.530 5.398 1.00 54.97 150 ALA A CA 1
ATOM 1057 C C . ALA A 1 150 ? 18.717 1.738 4.497 1.00 54.97 150 ALA A C 1
ATOM 1059 O O . ALA A 1 150 ? 19.155 2.860 4.747 1.00 54.97 150 ALA A O 1
ATOM 1060 N N . GLN A 1 151 ? 17.976 1.507 3.411 1.00 65.88 151 GLN A N 1
ATOM 1061 C CA . GLN A 1 151 ? 17.529 2.545 2.480 1.00 65.88 151 GLN A CA 1
ATOM 1062 C C . GLN A 1 151 ? 16.276 3.240 3.022 1.00 65.88 151 GLN A C 1
ATOM 1064 O O . GLN A 1 151 ? 15.445 2.627 3.692 1.00 65.88 151 GLN A O 1
ATOM 1069 N N . THR A 1 152 ? 16.111 4.528 2.720 1.00 77.31 152 THR A N 1
ATOM 1070 C CA . THR A 1 152 ? 14.914 5.255 3.143 1.00 77.31 152 THR A CA 1
ATOM 1071 C C . THR A 1 152 ? 13.705 4.747 2.357 1.00 77.31 152 THR A C 1
ATOM 1073 O O . THR A 1 152 ? 13.672 4.792 1.130 1.00 77.31 152 THR A O 1
ATOM 1076 N N . VAL A 1 153 ? 12.684 4.241 3.046 1.00 84.00 153 VAL A N 1
ATOM 1077 C CA . VAL A 1 153 ? 11.530 3.626 2.371 1.00 84.00 153 VAL A CA 1
ATOM 1078 C C . VAL A 1 153 ? 10.689 4.678 1.646 1.00 84.00 153 VAL A C 1
ATOM 1080 O O . VAL A 1 153 ? 10.374 4.533 0.464 1.00 84.00 153 VAL A O 1
ATOM 1083 N N . ILE A 1 154 ? 10.372 5.773 2.331 1.00 89.62 154 ILE A N 1
ATOM 1084 C CA . ILE A 1 154 ? 9.501 6.836 1.832 1.00 89.62 154 ILE A CA 1
ATOM 1085 C C . ILE A 1 154 ? 10.276 8.148 1.737 1.00 89.62 154 ILE A C 1
ATOM 1087 O O . ILE A 1 154 ? 10.934 8.570 2.683 1.00 89.62 154 ILE A O 1
ATOM 1091 N N . TYR A 1 155 ? 10.180 8.817 0.590 1.00 90.50 155 TYR A N 1
ATOM 1092 C CA . TYR A 1 155 ? 10.601 10.210 0.461 1.00 90.50 155 TYR A CA 1
ATOM 1093 C C . TYR A 1 155 ? 9.551 11.162 1.036 1.00 90.50 155 TYR A C 1
ATOM 1095 O O . TYR A 1 155 ? 8.357 10.972 0.801 1.00 90.50 155 TYR A O 1
ATOM 1103 N N . GLY A 1 156 ? 10.009 12.248 1.664 1.00 83.75 156 GLY A N 1
ATOM 1104 C CA . GLY A 1 156 ? 9.136 13.350 2.070 1.00 83.75 156 GLY A CA 1
ATOM 1105 C C . GLY A 1 156 ? 8.256 13.007 3.266 1.00 83.75 156 GLY A C 1
ATOM 1106 O O . GLY A 1 156 ? 7.152 13.534 3.372 1.00 83.75 156 GLY A O 1
ATOM 1107 N N . ILE A 1 157 ? 8.732 12.115 4.143 1.00 84.06 157 ILE A N 1
ATOM 1108 C CA . ILE A 1 157 ? 8.114 11.855 5.447 1.00 84.06 157 ILE A CA 1
ATOM 1109 C C . ILE A 1 157 ? 7.888 13.202 6.141 1.00 84.06 157 ILE A C 1
ATOM 1111 O O . ILE A 1 157 ? 8.764 14.072 6.096 1.00 84.06 157 ILE A O 1
ATOM 1115 N N . ASN A 1 158 ? 6.705 13.383 6.732 1.00 77.31 158 ASN A N 1
ATOM 1116 C CA . ASN A 1 158 ? 6.337 14.606 7.443 1.00 77.31 158 ASN A CA 1
ATOM 1117 C C . ASN A 1 158 ? 6.462 15.907 6.615 1.00 77.31 158 ASN A C 1
ATOM 1119 O O . ASN A 1 158 ? 6.764 16.980 7.135 1.00 77.31 158 ASN A O 1
ATOM 1123 N N . THR A 1 159 ? 6.303 15.822 5.292 1.00 77.06 159 THR A N 1
ATOM 1124 C CA . THR A 1 159 ? 6.356 16.991 4.407 1.00 77.06 159 THR A CA 1
ATOM 1125 C C . THR A 1 159 ? 4.969 17.299 3.863 1.00 77.06 159 THR A C 1
ATOM 1127 O O . THR A 1 159 ? 4.292 16.416 3.333 1.00 77.06 159 THR A O 1
ATOM 1130 N N . ALA A 1 160 ? 4.573 18.569 3.949 1.00 71.69 160 ALA A N 1
ATOM 1131 C CA . ALA A 1 160 ? 3.332 19.062 3.369 1.00 71.69 160 ALA 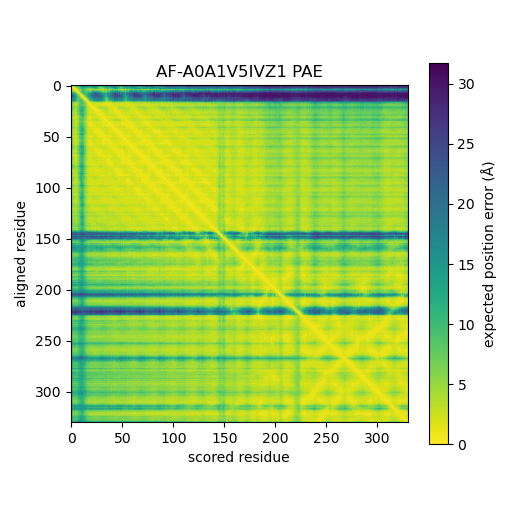A CA 1
ATOM 1132 C C . ALA A 1 160 ? 3.214 18.684 1.881 1.00 71.69 160 ALA A C 1
ATOM 1134 O O . ALA A 1 160 ? 4.190 18.767 1.127 1.00 71.69 160 ALA A O 1
ATOM 1135 N N . TYR A 1 161 ? 2.017 18.287 1.443 1.00 74.00 161 TYR A N 1
ATOM 1136 C CA . TYR A 1 161 ? 1.715 17.886 0.054 1.00 74.00 161 TYR A CA 1
ATOM 1137 C C . TYR A 1 161 ? 2.519 16.690 -0.510 1.00 74.00 161 TYR A C 1
ATOM 1139 O O . TYR A 1 161 ? 2.505 16.431 -1.726 1.00 74.00 161 TYR A O 1
ATOM 1147 N N . GLU A 1 162 ? 3.232 15.947 0.337 1.00 80.44 162 GLU A N 1
ATOM 1148 C CA . GLU A 1 162 ? 3.744 14.618 0.018 1.00 80.44 162 GLU A CA 1
ATOM 1149 C C . GLU A 1 162 ? 2.775 13.590 0.628 1.00 80.44 162 GLU A C 1
ATOM 1151 O O . GLU A 1 162 ? 2.496 13.619 1.823 1.00 80.44 162 GLU A O 1
ATOM 1156 N N . HIS A 1 163 ? 2.240 12.689 -0.202 1.00 81.69 163 HIS A N 1
ATOM 1157 C CA . HIS A 1 163 ? 1.350 11.608 0.237 1.00 81.69 163 HIS A CA 1
ATOM 1158 C C . HIS A 1 163 ? 1.863 10.286 -0.314 1.00 81.69 163 HIS A C 1
ATOM 1160 O O . HIS A 1 163 ? 1.876 10.084 -1.529 1.00 81.69 163 HIS A O 1
ATOM 1166 N N . ASN A 1 164 ? 2.298 9.385 0.554 1.00 88.50 164 ASN A N 1
ATOM 1167 C CA . ASN A 1 164 ? 2.828 8.092 0.157 1.00 88.50 164 ASN A CA 1
ATOM 1168 C C . ASN A 1 164 ? 2.325 7.031 1.118 1.00 88.50 164 ASN A C 1
ATOM 1170 O O . ASN A 1 164 ? 2.346 7.235 2.327 1.00 88.50 164 ASN A O 1
ATOM 1174 N N . ARG A 1 165 ? 1.907 5.897 0.565 1.00 90.94 165 ARG A N 1
ATOM 1175 C CA . ARG A 1 165 ? 1.477 4.745 1.345 1.00 90.94 165 ARG A CA 1
ATOM 1176 C C . ARG A 1 165 ? 1.903 3.477 0.633 1.00 90.94 165 ARG A C 1
ATOM 1178 O O . ARG A 1 165 ? 1.458 3.190 -0.485 1.00 90.94 165 ARG A O 1
ATOM 1185 N N . LEU A 1 166 ? 2.782 2.728 1.283 1.00 92.06 166 LEU A N 1
ATOM 1186 C CA . LEU A 1 166 ? 3.380 1.514 0.751 1.00 92.06 166 LEU A CA 1
ATOM 1187 C C . LEU A 1 166 ? 3.054 0.342 1.667 1.00 92.06 166 LEU A C 1
ATOM 1189 O O . LEU A 1 166 ? 3.500 0.292 2.811 1.00 92.06 166 LEU A O 1
ATOM 1193 N N . LYS A 1 167 ? 2.289 -0.613 1.142 1.00 93.06 167 LYS A N 1
ATOM 1194 C CA . LYS A 1 167 ? 1.879 -1.812 1.874 1.00 93.06 167 LYS A CA 1
ATOM 1195 C C . LYS A 1 167 ? 2.938 -2.891 1.675 1.00 93.06 167 LYS A C 1
ATOM 1197 O O . LYS A 1 167 ? 3.376 -3.124 0.550 1.00 93.06 167 LYS A O 1
ATOM 1202 N N . CYS A 1 168 ? 3.349 -3.550 2.745 1.00 91.88 168 CYS A N 1
ATOM 1203 C CA . CYS A 1 168 ? 4.298 -4.649 2.724 1.00 91.88 168 CYS A CA 1
ATOM 1204 C C . CYS A 1 168 ? 3.687 -5.883 3.392 1.00 91.88 168 CYS A C 1
ATOM 1206 O O . CYS A 1 168 ? 3.306 -5.866 4.562 1.00 91.88 168 CYS A O 1
ATOM 1208 N N . GLU A 1 169 ? 3.598 -6.961 2.623 1.00 91.44 169 GLU A N 1
ATOM 1209 C CA . GLU A 1 169 ? 3.174 -8.279 3.068 1.00 91.44 169 GLU A CA 1
ATOM 1210 C C . GLU A 1 169 ? 4.417 -9.155 3.256 1.00 91.44 169 GLU A C 1
ATOM 1212 O O . GLU A 1 169 ? 5.221 -9.293 2.327 1.00 91.44 169 GLU A O 1
ATOM 1217 N N . ASN A 1 170 ? 4.552 -9.762 4.440 1.00 87.38 170 ASN A N 1
ATOM 1218 C CA . ASN A 1 170 ? 5.673 -10.629 4.811 1.00 87.38 170 ASN A CA 1
ATOM 1219 C C . ASN A 1 170 ? 7.030 -9.933 4.636 1.00 87.38 170 ASN A C 1
ATOM 1221 O O . ASN A 1 170 ? 7.889 -10.352 3.844 1.00 87.38 170 ASN A O 1
ATOM 1225 N N . LEU A 1 171 ? 7.190 -8.815 5.345 1.00 85.75 171 LEU A N 1
ATOM 1226 C CA . LEU A 1 171 ? 8.396 -8.001 5.349 1.00 85.75 171 LEU A CA 1
ATOM 1227 C C . LEU A 1 171 ? 9.634 -8.870 5.604 1.00 85.75 171 LEU A C 1
ATOM 1229 O O . LEU A 1 171 ? 9.671 -9.683 6.530 1.00 85.75 171 LEU A O 1
ATOM 1233 N N . ASN A 1 172 ? 10.662 -8.684 4.773 1.00 81.50 172 ASN A N 1
ATOM 1234 C CA . ASN A 1 172 ? 11.913 -9.447 4.811 1.00 81.50 172 ASN A CA 1
ATOM 1235 C C . ASN A 1 172 ? 11.722 -10.967 4.675 1.00 81.50 172 ASN A C 1
ATOM 1237 O O . ASN A 1 172 ? 12.561 -11.736 5.143 1.00 81.50 172 ASN A O 1
ATOM 1241 N N . ARG A 1 173 ? 10.645 -11.401 4.002 1.00 82.94 173 ARG A N 1
ATOM 1242 C CA . ARG A 1 173 ? 10.277 -12.818 3.819 1.00 82.94 173 ARG A CA 1
ATOM 1243 C C . ARG A 1 173 ? 10.020 -13.557 5.132 1.00 82.94 173 ARG A C 1
ATOM 1245 O O . ARG A 1 173 ? 10.188 -14.774 5.195 1.00 82.94 173 ARG A O 1
ATOM 1252 N N . VAL A 1 174 ? 9.614 -12.830 6.165 1.00 85.69 174 VAL A N 1
ATOM 1253 C CA . VAL A 1 174 ? 9.139 -13.419 7.414 1.00 85.69 174 VAL A CA 1
ATOM 1254 C C . VAL A 1 174 ? 7.620 -13.490 7.334 1.00 85.69 174 VAL A C 1
ATOM 1256 O O . VAL A 1 174 ? 6.969 -12.518 6.968 1.00 85.69 174 VAL A O 1
ATOM 1259 N N . ASP A 1 175 ? 7.045 -14.658 7.595 1.00 86.38 175 ASP A N 1
ATOM 1260 C CA . ASP A 1 175 ? 5.593 -14.818 7.541 1.00 86.38 175 ASP A CA 1
ATOM 1261 C C . ASP A 1 175 ? 4.912 -13.989 8.639 1.00 86.38 175 ASP A C 1
ATOM 1263 O O . ASP A 1 175 ? 5.396 -13.910 9.769 1.00 86.38 175 ASP A O 1
ATOM 1267 N N . GLY A 1 176 ? 3.797 -13.344 8.299 1.00 84.31 176 GLY A N 1
ATOM 1268 C CA . GLY A 1 176 ? 3.000 -12.568 9.247 1.00 84.31 176 GLY A CA 1
ATOM 1269 C C . GLY A 1 176 ? 3.550 -11.184 9.613 1.00 84.31 176 GLY A C 1
ATOM 1270 O O . GLY A 1 176 ? 2.869 -10.459 10.340 1.00 84.31 176 GLY A O 1
ATOM 1271 N N . THR A 1 177 ? 4.717 -10.774 9.105 1.00 87.88 177 THR A N 1
ATOM 1272 C CA . THR A 1 177 ? 5.292 -9.434 9.335 1.00 87.88 177 THR A CA 1
ATOM 1273 C C . THR A 1 177 ? 4.716 -8.411 8.352 1.00 87.88 177 THR A C 1
ATOM 1275 O O . THR A 1 177 ? 5.373 -7.933 7.424 1.00 87.88 177 THR A O 1
ATOM 1278 N N . HIS A 1 178 ? 3.435 -8.090 8.519 1.00 90.81 178 HIS A N 1
ATOM 1279 C CA . HIS A 1 178 ? 2.763 -7.079 7.702 1.00 90.81 178 HIS A CA 1
ATOM 1280 C C . HIS A 1 178 ? 3.065 -5.675 8.219 1.00 90.81 178 HIS A C 1
ATOM 1282 O O . HIS A 1 178 ? 2.992 -5.422 9.423 1.00 90.81 178 HIS A O 1
ATOM 1288 N N . LYS A 1 179 ? 3.373 -4.762 7.297 1.00 91.62 179 LYS A N 1
ATOM 1289 C CA . LYS A 1 179 ? 3.675 -3.368 7.615 1.00 91.62 179 LYS A CA 1
ATOM 1290 C C . LYS A 1 179 ? 3.198 -2.442 6.509 1.00 91.62 179 LYS A C 1
ATOM 1292 O O . LYS A 1 179 ? 3.349 -2.741 5.330 1.00 91.62 179 LYS A O 1
ATOM 1297 N N . ILE A 1 180 ? 2.667 -1.297 6.885 1.00 93.44 180 ILE A N 1
ATOM 1298 C CA . ILE A 1 180 ? 2.378 -0.182 6.004 1.00 93.44 180 ILE A CA 1
ATOM 1299 C C . ILE A 1 180 ? 3.317 0.941 6.403 1.00 93.44 180 ILE A C 1
ATOM 1301 O O . ILE A 1 180 ? 3.352 1.337 7.563 1.00 93.44 180 ILE A O 1
ATOM 1305 N N . TYR A 1 181 ? 4.068 1.432 5.428 1.00 91.94 181 TYR A N 1
ATOM 1306 C CA . TYR A 1 181 ? 4.805 2.675 5.559 1.00 91.94 181 TYR A CA 1
ATOM 1307 C C . TYR A 1 181 ? 3.912 3.795 5.038 1.00 91.94 181 TYR A C 1
ATOM 1309 O O . TYR A 1 181 ? 3.419 3.705 3.906 1.00 91.94 181 TYR A O 1
ATOM 1317 N N . ASP A 1 182 ? 3.717 4.832 5.838 1.00 90.88 182 ASP A N 1
ATOM 1318 C CA . ASP A 1 182 ? 2.951 6.019 5.478 1.00 90.88 182 ASP A CA 1
ATOM 1319 C C . ASP A 1 182 ? 3.781 7.283 5.751 1.00 90.88 182 ASP A C 1
ATOM 1321 O O . ASP A 1 182 ? 4.769 7.267 6.486 1.00 90.88 182 ASP A O 1
ATOM 1325 N N . ASN A 1 183 ? 3.400 8.402 5.144 1.00 87.12 183 ASN A N 1
ATOM 1326 C CA . ASN A 1 183 ? 4.076 9.682 5.353 1.00 87.12 183 ASN A CA 1
ATOM 1327 C C . ASN A 1 183 ? 3.977 10.188 6.795 1.00 87.12 183 ASN A C 1
ATOM 1329 O O . ASN A 1 183 ? 4.808 11.006 7.198 1.00 87.12 183 ASN A O 1
ATOM 1333 N N . TYR A 1 184 ? 2.962 9.729 7.527 1.00 87.56 184 TYR A N 1
ATOM 1334 C CA . TYR A 1 184 ? 2.598 10.225 8.852 1.00 87.56 184 TYR A CA 1
ATOM 1335 C C . TYR A 1 184 ? 2.918 9.246 9.991 1.00 87.56 184 TYR A C 1
ATOM 1337 O O . TYR A 1 184 ? 2.812 9.604 11.163 1.00 87.56 184 TYR A O 1
ATOM 1345 N N . GLY A 1 185 ? 3.354 8.034 9.652 1.00 90.19 185 GLY A N 1
ATOM 1346 C CA . GLY A 1 185 ? 3.762 6.993 10.586 1.00 90.19 185 GLY A CA 1
ATOM 1347 C C . GLY A 1 185 ? 3.703 5.616 9.938 1.00 90.19 185 GLY A C 1
ATOM 1348 O O . GLY A 1 185 ? 3.413 5.476 8.750 1.00 90.19 185 GLY A O 1
ATOM 1349 N N . ASP A 1 186 ? 3.980 4.591 10.723 1.00 92.69 186 ASP A N 1
ATOM 1350 C CA . ASP A 1 186 ? 3.880 3.206 10.294 1.00 92.69 186 ASP A CA 1
ATOM 1351 C C . ASP A 1 186 ? 2.621 2.562 10.875 1.00 92.69 186 ASP A C 1
ATOM 1353 O O . ASP A 1 186 ? 2.203 2.897 11.979 1.00 92.69 186 ASP A O 1
ATOM 1357 N N . VAL A 1 187 ? 2.039 1.605 10.148 1.00 95.44 187 VAL A N 1
ATOM 1358 C CA . VAL A 1 187 ? 0.998 0.715 10.683 1.00 95.44 187 VAL A CA 1
ATOM 1359 C C . VAL A 1 187 ? 1.459 -0.723 10.546 1.00 95.44 187 VAL A C 1
ATOM 1361 O O . VAL A 1 187 ? 1.773 -1.168 9.4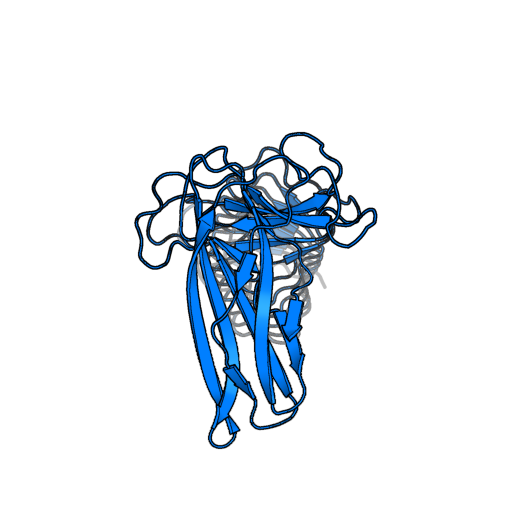43 1.00 95.44 187 VAL A O 1
ATOM 1364 N N . LEU A 1 188 ? 1.500 -1.474 11.637 1.00 94.38 188 LEU A N 1
ATOM 1365 C CA . LEU A 1 188 ? 1.970 -2.855 11.636 1.00 94.38 188 LEU A CA 1
ATOM 1366 C C . LEU A 1 188 ? 1.051 -3.776 12.432 1.00 94.38 188 LEU A C 1
ATOM 1368 O O . LEU A 1 188 ? 0.190 -3.355 13.201 1.00 94.38 188 LEU A O 1
ATOM 1372 N N . LYS A 1 189 ? 1.225 -5.070 12.179 1.00 93.75 189 LYS A N 1
ATOM 1373 C CA . LYS A 1 189 ? 0.608 -6.133 12.964 1.00 93.75 189 LYS A CA 1
ATOM 1374 C C . LYS A 1 189 ? 1.525 -6.466 14.142 1.00 93.75 189 LYS A C 1
ATOM 1376 O O . LYS A 1 189 ? 2.611 -7.000 13.915 1.00 93.75 189 LYS A O 1
ATOM 1381 N N . THR A 1 190 ? 1.043 -6.248 15.360 1.00 94.12 190 THR A N 1
ATOM 1382 C CA . THR A 1 190 ? 1.833 -6.403 16.593 1.00 94.12 190 THR A CA 1
ATOM 1383 C C . THR A 1 190 ? 1.204 -7.425 17.521 1.00 94.12 190 THR A C 1
ATOM 1385 O O . THR A 1 190 ? -0.018 -7.491 17.649 1.00 94.12 190 THR A O 1
ATOM 1388 N N . ALA A 1 191 ? 2.027 -8.286 18.120 1.00 93.31 191 ALA A N 1
ATOM 1389 C CA . ALA A 1 191 ? 1.557 -9.271 19.086 1.00 93.31 191 ALA A CA 1
ATOM 1390 C C . ALA A 1 191 ? 1.173 -8.575 20.397 1.00 93.31 191 ALA A C 1
ATOM 1392 O O . ALA A 1 191 ? 1.902 -7.711 20.873 1.00 93.31 191 ALA A O 1
ATOM 1393 N N . CYS A 1 192 ? 0.047 -8.965 20.993 1.00 93.50 192 CYS A N 1
ATOM 1394 C CA . CYS A 1 192 ? -0.321 -8.496 22.328 1.00 93.50 192 CYS A CA 1
ATOM 1395 C C . CYS A 1 192 ? 0.375 -9.359 23.399 1.00 93.50 192 CYS A C 1
ATOM 1397 O O . CYS A 1 192 ? -0.276 -10.191 24.033 1.00 93.50 192 CYS A O 1
ATOM 1399 N N . ASP A 1 193 ? 1.699 -9.231 23.531 1.00 92.50 193 ASP A N 1
ATOM 1400 C CA . ASP A 1 193 ? 2.532 -10.042 24.433 1.00 92.50 193 ASP A CA 1
ATOM 1401 C C . ASP A 1 193 ? 3.366 -9.235 25.448 1.00 92.50 193 ASP A C 1
ATOM 1403 O O . ASP A 1 193 ? 4.135 -9.821 26.214 1.00 92.50 193 ASP A O 1
ATOM 1407 N N . GLY A 1 194 ? 3.202 -7.908 25.483 1.00 92.62 194 GLY A N 1
ATOM 1408 C CA . GLY A 1 194 ? 3.892 -7.021 26.425 1.00 92.62 194 GLY A CA 1
ATOM 1409 C C . GLY A 1 194 ? 5.346 -6.720 26.056 1.00 92.62 194 GLY A C 1
ATOM 1410 O O . GLY A 1 194 ? 6.092 -6.183 26.875 1.00 92.62 194 GLY A O 1
ATOM 1411 N N . THR A 1 195 ? 5.793 -7.094 24.853 1.00 92.62 195 THR A N 1
ATOM 1412 C CA . THR A 1 195 ? 7.134 -6.743 24.381 1.00 92.62 195 THR A CA 1
ATOM 1413 C C . THR A 1 195 ? 7.222 -5.246 24.088 1.00 92.62 195 THR A C 1
ATOM 1415 O O . THR A 1 195 ? 6.525 -4.734 23.216 1.00 92.62 195 THR A O 1
ATOM 1418 N N . GLY A 1 196 ? 8.137 -4.548 24.766 1.00 92.06 196 GLY A N 1
ATOM 1419 C CA . GLY A 1 196 ? 8.269 -3.098 24.620 1.00 92.06 196 GLY A CA 1
ATOM 1420 C C . GLY A 1 196 ? 7.050 -2.390 25.204 1.00 92.06 196 GLY A C 1
ATOM 1421 O O . GLY A 1 196 ? 6.690 -2.650 26.348 1.00 92.06 196 GLY A O 1
ATOM 1422 N N . ASP A 1 197 ? 6.425 -1.527 24.410 1.00 94.00 197 ASP A N 1
ATOM 1423 C CA . ASP A 1 197 ? 5.213 -0.800 24.789 1.00 94.00 197 ASP A CA 1
ATOM 1424 C C . ASP A 1 197 ? 3.920 -1.495 24.326 1.00 94.00 197 ASP A C 1
ATOM 1426 O O . ASP A 1 197 ? 2.818 -1.011 24.620 1.00 94.00 197 ASP A O 1
ATOM 1430 N N . ALA A 1 198 ? 4.031 -2.656 23.672 1.00 95.19 198 ALA A N 1
ATOM 1431 C CA . ALA A 1 198 ? 2.889 -3.415 23.181 1.00 95.19 198 ALA A CA 1
ATOM 1432 C C . ALA A 1 198 ? 1.928 -3.814 24.316 1.00 95.19 198 ALA A C 1
ATOM 1434 O O . ALA A 1 198 ? 2.363 -4.075 25.441 1.00 95.19 198 ALA A O 1
ATOM 1435 N N . PRO A 1 199 ? 0.615 -3.915 24.043 1.00 96.19 199 PRO A N 1
ATOM 1436 C CA . PRO A 1 199 ? -0.340 -4.460 24.998 1.00 96.19 199 PRO A CA 1
ATOM 1437 C C . PRO A 1 199 ? 0.093 -5.842 25.507 1.00 96.19 199 PRO A C 1
ATOM 1439 O O . PRO A 1 199 ? 0.550 -6.678 24.729 1.00 96.19 199 PRO A O 1
ATOM 1442 N N . SER A 1 200 ? -0.080 -6.109 26.800 1.00 94.81 200 SER A N 1
ATOM 1443 C CA . SER A 1 200 ? 0.363 -7.359 27.439 1.00 94.81 200 SER A CA 1
ATOM 1444 C C . SER A 1 200 ? -0.626 -8.515 27.305 1.00 94.81 200 SER A C 1
ATOM 1446 O O . SER A 1 200 ? -0.266 -9.670 27.542 1.00 94.81 200 SER A O 1
ATOM 1448 N N . VAL A 1 201 ? -1.873 -8.224 26.917 1.00 93.25 201 VAL A N 1
ATOM 1449 C CA . VAL A 1 201 ? -2.935 -9.223 26.745 1.00 93.25 201 VAL A CA 1
ATOM 1450 C C . VAL A 1 201 ? -3.813 -8.931 25.531 1.00 93.25 201 VAL A C 1
ATOM 1452 O O . VAL A 1 201 ? -4.004 -7.784 25.131 1.00 93.25 201 VAL A O 1
ATOM 1455 N N . ASP A 1 202 ? -4.405 -9.985 24.975 1.00 90.31 202 ASP A N 1
ATOM 1456 C CA . ASP A 1 202 ? -5.533 -9.921 24.042 1.00 90.31 202 ASP A CA 1
ATOM 1457 C C . ASP A 1 202 ? -6.846 -9.664 24.819 1.00 90.31 202 ASP A C 1
ATOM 1459 O O . ASP A 1 202 ? -7.120 -10.375 25.795 1.00 90.31 202 ASP A O 1
ATOM 1463 N N . PRO A 1 203 ? -7.690 -8.700 24.402 1.00 89.81 203 PRO A N 1
ATOM 1464 C CA . PRO A 1 203 ? -8.934 -8.382 25.100 1.00 89.81 203 PRO A CA 1
ATOM 1465 C C . PRO A 1 203 ? -10.034 -9.452 25.010 1.00 89.81 203 PRO A C 1
ATOM 1467 O O . PRO A 1 203 ? -11.039 -9.336 25.714 1.00 89.81 203 PRO A O 1
ATOM 1470 N N . ASP A 1 204 ? -9.877 -10.462 24.156 1.00 86.62 204 ASP A N 1
ATOM 1471 C CA . ASP A 1 204 ? -10.820 -11.563 23.944 1.00 86.62 204 ASP A CA 1
ATOM 1472 C C . ASP A 1 204 ? -10.276 -12.908 24.484 1.00 86.62 204 ASP A C 1
ATOM 1474 O O . ASP A 1 204 ? -10.850 -13.960 24.208 1.00 86.62 204 ASP A O 1
ATOM 1478 N N . SER A 1 205 ? -9.215 -12.879 25.308 1.00 74.25 205 SER A N 1
ATOM 1479 C CA . SER A 1 205 ? -8.525 -14.050 25.888 1.00 74.25 205 SER A CA 1
ATOM 1480 C C . SER A 1 205 ? -7.846 -14.946 24.837 1.00 74.25 205 SER A C 1
ATOM 1482 O O . SER A 1 205 ? -8.436 -15.894 24.319 1.00 74.25 205 SER A O 1
ATOM 1484 N N . GLY A 1 206 ? -6.567 -14.685 24.546 1.00 74.38 206 GLY A N 1
ATOM 1485 C CA . GLY A 1 206 ? -5.798 -15.453 23.562 1.00 74.38 206 GLY A CA 1
ATOM 1486 C C . GLY A 1 206 ? -4.387 -14.914 23.312 1.00 74.38 206 GLY A C 1
ATOM 1487 O O . GLY A 1 206 ? -3.865 -14.125 24.092 1.00 74.38 206 GLY A O 1
ATOM 1488 N N . SER A 1 207 ? -3.775 -15.358 22.210 1.00 71.12 207 SER A N 1
ATOM 1489 C CA . SER A 1 207 ? -2.498 -14.856 21.676 1.00 71.12 207 SER A CA 1
ATOM 1490 C C . SER A 1 207 ? -2.744 -14.059 20.388 1.00 71.12 207 SER A C 1
ATOM 1492 O O . SER A 1 207 ? -2.312 -14.446 19.296 1.00 71.12 207 SER A O 1
ATOM 1494 N N . GLY A 1 208 ? -3.574 -13.025 20.500 1.00 88.06 208 GLY A N 1
ATOM 1495 C CA . GLY A 1 208 ? -4.000 -12.190 19.387 1.00 88.06 208 GLY A CA 1
ATOM 1496 C C . GLY A 1 208 ? -2.976 -11.152 18.940 1.00 88.06 208 GLY A C 1
ATOM 1497 O O . GLY A 1 208 ? -1.911 -10.986 19.531 1.00 88.06 208 GLY A O 1
ATOM 1498 N N . TYR A 1 209 ? -3.339 -10.433 17.878 1.00 93.75 209 TYR A N 1
ATOM 1499 C CA . TYR A 1 209 ? -2.559 -9.323 17.343 1.00 93.75 209 TYR A CA 1
ATOM 1500 C C . TYR A 1 209 ? -3.408 -8.059 17.310 1.00 93.75 209 TYR A C 1
ATOM 1502 O O . TYR A 1 209 ? -4.578 -8.113 16.920 1.00 93.75 209 TYR A O 1
ATOM 1510 N N . CYS A 1 210 ? -2.801 -6.934 17.656 1.00 94.88 210 CYS A N 1
ATOM 1511 C CA . CYS A 1 210 ? -3.359 -5.608 17.457 1.00 94.88 210 CYS A CA 1
ATOM 1512 C C . CYS A 1 210 ? -2.782 -4.958 16.192 1.00 94.88 210 CYS A C 1
ATOM 1514 O O . CYS A 1 210 ? -1.770 -5.394 15.631 1.00 94.88 210 CYS A O 1
ATOM 1516 N N . LEU A 1 211 ? -3.479 -3.930 15.719 1.00 96.81 211 LEU A N 1
ATOM 1517 C CA . LEU A 1 211 ? -2.928 -2.974 14.772 1.00 96.81 211 LEU A CA 1
ATOM 1518 C C . LEU A 1 211 ? -2.193 -1.917 15.587 1.00 96.81 211 LEU A C 1
ATOM 1520 O O . LEU A 1 211 ? -2.816 -1.254 16.410 1.00 96.81 211 LEU A O 1
ATOM 1524 N N . GLU A 1 212 ? -0.898 -1.775 15.369 1.00 97.00 212 GLU A N 1
ATOM 1525 C CA . GLU A 1 212 ? -0.084 -0.732 15.986 1.00 97.00 212 GLU A CA 1
ATOM 1526 C C . GLU A 1 212 ? 0.148 0.376 14.967 1.00 97.00 212 GLU A C 1
ATOM 1528 O O . GLU A 1 212 ? 0.526 0.110 13.825 1.00 97.00 212 GLU A O 1
ATOM 1533 N N . ALA A 1 213 ? -0.070 1.611 15.398 1.00 96.44 213 ALA A N 1
ATOM 1534 C CA . ALA A 1 213 ? 0.407 2.811 14.750 1.00 96.44 213 ALA A CA 1
ATOM 1535 C C . ALA A 1 213 ? 1.581 3.361 15.565 1.00 96.44 213 ALA A C 1
ATOM 1537 O O . ALA A 1 213 ? 1.405 3.735 16.723 1.00 96.44 213 ALA A O 1
ATOM 1538 N N . SER A 1 214 ? 2.765 3.396 14.965 1.00 94.00 214 SER A N 1
ATOM 1539 C CA . SER A 1 214 ? 4.009 3.824 15.614 1.00 94.00 214 SER A CA 1
ATOM 1540 C C . SER A 1 214 ? 4.902 4.570 14.629 1.00 94.00 214 SER A C 1
ATOM 1542 O O . SER A 1 214 ? 4.503 4.846 13.493 1.00 94.00 214 SER A O 1
ATOM 1544 N N . ASN A 1 215 ? 6.100 4.979 15.064 1.00 91.12 215 ASN A N 1
ATOM 1545 C CA . ASN A 1 215 ? 6.949 5.917 14.316 1.00 91.12 215 ASN A CA 1
ATOM 1546 C C . ASN A 1 215 ? 6.160 7.160 13.864 1.00 91.12 215 ASN A C 1
ATOM 1548 O O . ASN A 1 215 ? 6.343 7.668 12.751 1.00 91.12 215 ASN A O 1
ATOM 1552 N N . ILE A 1 216 ? 5.248 7.617 14.727 1.00 90.19 216 ILE A N 1
ATOM 1553 C CA . ILE A 1 216 ? 4.358 8.739 14.463 1.00 90.19 216 ILE A CA 1
ATOM 1554 C C . ILE A 1 216 ? 5.193 10.009 14.287 1.00 90.19 216 ILE A C 1
ATOM 1556 O O . ILE A 1 216 ? 6.121 10.289 15.051 1.00 90.19 216 ILE A O 1
ATOM 1560 N N . GLN A 1 217 ? 4.903 10.760 13.228 1.00 85.31 217 GLN A N 1
ATOM 1561 C CA . GLN A 1 217 ? 5.667 11.954 12.875 1.00 85.31 217 GLN A CA 1
ATOM 1562 C C . GLN A 1 217 ? 5.224 13.171 13.695 1.00 85.31 217 GLN A C 1
ATOM 1564 O O . GLN A 1 217 ? 4.037 13.354 13.923 1.00 85.31 217 GLN A O 1
ATOM 1569 N N . GLN A 1 218 ? 6.161 14.039 14.095 1.00 75.25 218 GLN A N 1
ATOM 1570 C CA . GLN A 1 218 ? 5.850 15.290 14.811 1.00 75.25 218 GLN A CA 1
ATOM 1571 C C . GLN A 1 218 ? 5.432 16.392 13.834 1.00 75.25 218 GLN A C 1
ATOM 1573 O O . GLN A 1 218 ? 6.119 16.591 12.841 1.00 75.25 218 GLN A O 1
ATOM 1578 N N . ASN A 1 219 ? 4.453 17.231 14.178 1.00 67.56 219 ASN A N 1
ATOM 1579 C CA . ASN A 1 219 ? 4.112 18.451 13.417 1.00 67.56 219 ASN A CA 1
ATOM 1580 C C . ASN A 1 219 ? 3.454 18.215 12.045 1.00 67.56 219 ASN A C 1
ATOM 1582 O O . ASN A 1 219 ? 3.689 18.968 11.097 1.00 67.56 219 ASN A O 1
ATOM 1586 N N . CYS A 1 220 ? 2.592 17.209 11.936 1.00 66.56 220 CYS A N 1
ATOM 1587 C CA . CYS A 1 220 ? 1.722 17.064 10.776 1.00 66.56 220 CYS A CA 1
ATOM 1588 C C . CYS A 1 220 ? 0.709 18.230 10.741 1.00 66.56 220 CYS A C 1
ATOM 1590 O O . CYS A 1 220 ? -0.260 18.241 11.492 1.00 66.56 220 CYS A O 1
ATOM 1592 N N . VAL A 1 221 ? 0.969 19.254 9.921 1.00 56.78 221 VAL A N 1
ATOM 1593 C CA . VAL A 1 221 ? 0.234 20.541 9.930 1.00 56.78 221 VAL A CA 1
ATOM 1594 C C . VAL A 1 221 ? -0.865 20.673 8.866 1.00 56.78 221 VAL A C 1
ATOM 1596 O O . VAL A 1 221 ? -1.576 21.677 8.856 1.00 56.78 221 VAL A O 1
ATOM 1599 N N . ASP A 1 222 ? -1.037 19.693 7.974 1.00 59.88 222 ASP A N 1
ATOM 1600 C CA . ASP A 1 222 ? -1.981 19.804 6.852 1.00 59.88 222 ASP A CA 1
ATOM 1601 C C . ASP A 1 222 ? -3.320 19.095 7.112 1.00 59.88 222 ASP A C 1
ATOM 1603 O O . ASP A 1 222 ? -3.375 18.022 7.708 1.00 59.88 222 ASP A O 1
ATOM 1607 N N . VAL A 1 223 ? -4.396 19.633 6.528 1.00 53.31 223 VAL A N 1
ATOM 1608 C CA . VAL A 1 223 ? -5.786 19.118 6.555 1.00 53.31 223 VAL A CA 1
ATOM 1609 C C . VAL A 1 223 ? -5.990 17.691 6.012 1.00 53.31 223 VAL A C 1
ATOM 1611 O O . VAL A 1 223 ? -7.078 17.145 6.155 1.00 53.31 223 VAL A O 1
ATOM 1614 N N . ASN A 1 224 ? -4.967 17.080 5.408 1.00 59.91 224 ASN A N 1
ATOM 1615 C CA . ASN A 1 224 ? -4.986 15.694 4.917 1.00 59.91 224 ASN A CA 1
ATOM 1616 C C . ASN A 1 224 ? -3.919 14.816 5.595 1.00 59.91 224 ASN A C 1
ATOM 1618 O O . ASN A 1 224 ? -3.537 13.776 5.056 1.00 59.91 224 ASN A O 1
ATOM 1622 N N . SER A 1 225 ? -3.414 15.254 6.749 1.00 72.00 225 SER A N 1
ATOM 1623 C CA . SER A 1 225 ? -2.456 14.502 7.552 1.00 72.00 225 SER A CA 1
ATOM 1624 C C . SER A 1 225 ? -3.222 13.616 8.515 1.00 72.00 225 SER A C 1
ATOM 1626 O O . SER A 1 225 ? -3.499 14.015 9.639 1.00 72.00 225 SER A O 1
ATOM 1628 N N . ALA A 1 226 ? -3.642 12.452 8.036 1.00 87.69 226 ALA A N 1
ATOM 1629 C CA . ALA A 1 226 ? -4.191 11.410 8.885 1.00 87.69 226 ALA A CA 1
ATOM 1630 C C . ALA A 1 226 ? -3.418 10.121 8.632 1.00 87.69 226 ALA A C 1
ATOM 1632 O O . ALA A 1 226 ? -3.184 9.744 7.478 1.00 87.69 226 ALA A O 1
ATOM 1633 N N . LEU A 1 227 ? -3.029 9.433 9.704 1.00 91.62 227 LEU A N 1
ATOM 1634 C CA . LEU A 1 227 ? -2.502 8.083 9.581 1.00 91.62 227 LEU A CA 1
ATOM 1635 C C . LEU A 1 227 ? -3.674 7.099 9.598 1.00 91.62 227 LEU A C 1
ATOM 1637 O O . LEU A 1 227 ? -4.288 6.850 10.634 1.00 91.62 227 LEU A O 1
ATOM 1641 N N . ARG A 1 228 ? -3.972 6.518 8.435 1.00 93.94 228 ARG A N 1
ATOM 1642 C CA . ARG A 1 228 ? -5.015 5.497 8.280 1.00 93.94 228 ARG A CA 1
ATOM 1643 C C . ARG A 1 228 ? -4.576 4.185 8.934 1.00 93.94 228 ARG A C 1
ATOM 1645 O O . ARG A 1 228 ? -3.735 3.479 8.369 1.00 93.94 228 ARG A O 1
ATOM 1652 N N . ILE A 1 229 ? -5.165 3.843 10.081 1.00 96.88 229 ILE A N 1
ATOM 1653 C CA . ILE A 1 229 ? -4.891 2.600 10.827 1.00 96.88 229 ILE A CA 1
ATOM 1654 C C . ILE A 1 229 ? -5.738 1.450 10.272 1.00 96.88 229 ILE A C 1
ATOM 1656 O O . ILE A 1 229 ? -5.211 0.398 9.915 1.00 96.88 229 ILE A O 1
ATOM 1660 N N . ILE A 1 230 ? -7.051 1.667 10.151 1.00 96.56 230 ILE A N 1
ATOM 1661 C CA . ILE A 1 230 ? -7.998 0.700 9.575 1.00 96.56 230 ILE A CA 1
ATOM 1662 C C . ILE A 1 230 ? -8.469 1.248 8.242 1.00 96.56 230 ILE A C 1
ATOM 1664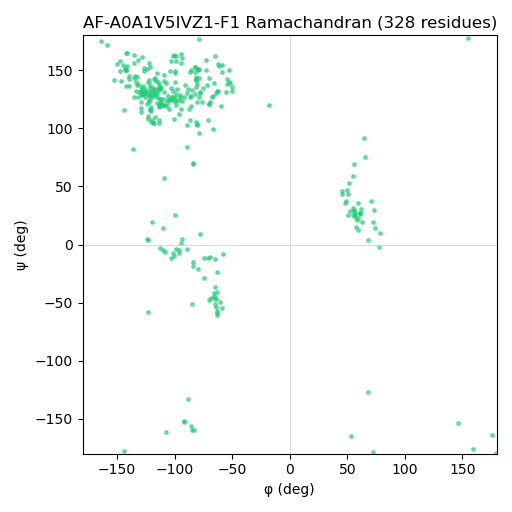 O O . ILE A 1 230 ? -9.052 2.325 8.209 1.00 96.56 230 ILE A O 1
ATOM 1668 N N . GLU A 1 231 ? -8.223 0.518 7.157 1.00 93.62 231 GLU A N 1
ATOM 1669 C CA . GLU A 1 231 ? -8.476 0.971 5.788 1.00 93.62 231 GLU A CA 1
ATOM 1670 C C . GLU A 1 231 ? -9.590 0.155 5.129 1.00 93.62 231 GLU A C 1
ATOM 1672 O O . GLU A 1 231 ? -9.373 -0.986 4.723 1.00 93.62 231 GLU A O 1
ATOM 1677 N N . ASP A 1 232 ? -10.771 0.768 5.022 1.00 94.69 232 ASP A N 1
ATOM 1678 C CA . ASP A 1 232 ? -11.924 0.309 4.241 1.00 94.69 232 ASP A CA 1
ATOM 1679 C C . ASP A 1 232 ? -12.330 -1.154 4.504 1.00 94.69 232 ASP A C 1
ATOM 1681 O O . ASP A 1 232 ? -12.647 -1.927 3.593 1.00 94.69 232 ASP A O 1
ATOM 1685 N N . VAL A 1 233 ? -12.352 -1.541 5.782 1.00 96.75 233 VAL A N 1
ATOM 1686 C CA . VAL A 1 233 ? -12.788 -2.875 6.206 1.00 96.75 233 VAL A CA 1
ATOM 1687 C C . VAL A 1 233 ? -14.279 -3.025 5.943 1.00 96.75 233 VAL A C 1
ATOM 1689 O O . VAL A 1 233 ? -15.088 -2.217 6.398 1.00 96.75 233 VAL A O 1
ATOM 1692 N N . ARG A 1 234 ? -14.653 -4.087 5.224 1.00 97.12 234 ARG A N 1
ATOM 1693 C CA . ARG A 1 234 ? -16.052 -4.385 4.911 1.00 97.12 234 ARG A CA 1
ATOM 1694 C C . ARG A 1 234 ? -16.640 -5.372 5.909 1.00 97.12 234 ARG A C 1
ATOM 1696 O O . ARG A 1 234 ? -16.093 -6.457 6.093 1.00 97.12 234 ARG A O 1
ATOM 1703 N N . ILE A 1 235 ? -17.774 -5.015 6.506 1.00 97.62 235 ILE A N 1
ATOM 1704 C CA . ILE A 1 235 ? -18.492 -5.840 7.490 1.00 97.62 235 ILE A CA 1
ATOM 1705 C C . ILE A 1 235 ? -19.939 -6.004 7.029 1.00 97.62 235 ILE A C 1
ATOM 1707 O O . ILE A 1 235 ? -20.572 -5.026 6.639 1.00 97.62 235 ILE A O 1
ATOM 1711 N N . TRP A 1 236 ? -20.454 -7.233 7.028 1.00 97.56 236 TRP A N 1
ATOM 1712 C CA . TRP A 1 236 ? -21.851 -7.499 6.688 1.00 97.56 236 TRP A CA 1
ATOM 1713 C C . TRP A 1 236 ? -22.728 -7.331 7.923 1.00 97.56 236 TRP A C 1
ATOM 1715 O O . TRP A 1 236 ? -22.457 -7.963 8.944 1.00 97.56 236 TRP A O 1
ATOM 1725 N N . LEU A 1 237 ? -23.785 -6.530 7.816 1.00 97.62 237 LEU A N 1
ATOM 1726 C CA . LEU A 1 237 ? -24.767 -6.307 8.873 1.00 97.62 237 LEU A CA 1
ATOM 1727 C C . LEU A 1 237 ? -26.180 -6.563 8.356 1.00 97.62 237 LEU A C 1
ATOM 1729 O O . LEU A 1 237 ? -26.474 -6.337 7.184 1.00 97.62 237 LEU A O 1
ATOM 1733 N N . ALA A 1 238 ? -27.056 -7.017 9.251 1.00 97.31 238 ALA A N 1
ATOM 1734 C CA . ALA A 1 238 ? -28.490 -7.040 8.989 1.00 97.31 238 ALA A CA 1
ATOM 1735 C C . ALA A 1 238 ? -29.074 -5.617 9.039 1.00 97.31 238 ALA A C 1
ATOM 1737 O O . ALA A 1 238 ? -28.496 -4.729 9.677 1.00 97.31 238 ALA A O 1
ATOM 1738 N N . ALA A 1 239 ? -30.229 -5.409 8.411 1.00 97.19 239 ALA A N 1
ATOM 1739 C CA . ALA A 1 239 ? -31.012 -4.188 8.553 1.00 97.19 239 ALA A CA 1
ATOM 1740 C C . ALA A 1 239 ? -31.328 -3.925 10.035 1.00 97.19 239 ALA A C 1
ATOM 1742 O O . ALA A 1 239 ? -31.777 -4.819 10.758 1.00 97.19 239 ALA A O 1
ATOM 1743 N N . GLY A 1 240 ? -31.099 -2.701 10.500 1.00 97.19 240 GLY A N 1
ATOM 1744 C CA . GLY A 1 240 ? -31.319 -2.335 11.894 1.00 97.19 240 GLY A CA 1
ATOM 1745 C C . GLY A 1 240 ? -30.467 -1.163 12.351 1.00 97.19 240 GLY A C 1
ATOM 1746 O O . GLY A 1 240 ? -29.662 -0.614 11.602 1.00 97.19 240 GLY A O 1
ATOM 1747 N N . THR A 1 241 ? -30.673 -0.761 13.600 1.00 97.88 241 THR A N 1
ATOM 1748 C CA . THR A 1 241 ? -29.848 0.251 14.263 1.00 97.88 241 THR A CA 1
ATOM 1749 C C . THR A 1 241 ? -28.679 -0.428 14.955 1.00 97.88 241 THR A C 1
ATOM 1751 O O . THR A 1 241 ? -28.895 -1.364 15.718 1.00 97.88 241 THR A O 1
ATOM 1754 N N . HIS A 1 242 ? -27.474 0.079 14.712 1.00 98.31 242 HIS A N 1
ATOM 1755 C CA . HIS A 1 242 ? -26.224 -0.468 15.222 1.00 98.31 242 HIS A CA 1
ATOM 1756 C C . HIS A 1 242 ? -25.348 0.632 15.829 1.00 98.31 242 HIS A C 1
ATOM 1758 O O . HIS A 1 242 ? -25.455 1.811 15.474 1.00 98.31 242 HIS A O 1
ATOM 1764 N N . THR A 1 243 ? -24.426 0.234 16.699 1.00 98.19 243 THR A N 1
ATOM 1765 C CA . THR A 1 243 ? -23.193 0.979 16.992 1.00 98.19 243 THR A CA 1
ATOM 1766 C C . THR A 1 243 ? -21.979 0.104 16.707 1.00 98.19 243 THR A C 1
ATOM 1768 O O . THR A 1 243 ? -22.077 -1.124 16.704 1.00 98.19 243 THR A O 1
ATOM 1771 N N . LEU A 1 244 ? -20.833 0.730 16.443 1.00 98.38 244 LEU A N 1
ATOM 1772 C CA . LEU A 1 244 ? -19.571 0.039 16.207 1.00 98.38 244 LEU A CA 1
ATOM 1773 C C . LEU A 1 244 ? -18.483 0.645 17.089 1.00 98.38 244 LEU A C 1
ATOM 1775 O O . LEU A 1 244 ? -18.274 1.859 17.074 1.00 98.38 244 LEU A O 1
ATOM 1779 N N . ALA A 1 245 ? -17.774 -0.205 17.829 1.00 98.00 245 ALA A N 1
ATOM 1780 C CA . ALA A 1 245 ? -16.721 0.203 18.747 1.00 98.00 245 ALA A CA 1
ATOM 1781 C C . ALA A 1 245 ? -15.416 -0.555 18.502 1.00 98.00 245 ALA A C 1
ATOM 1783 O O . ALA A 1 245 ? -15.412 -1.784 18.432 1.00 98.00 245 ALA A O 1
ATOM 1784 N N . TYR A 1 246 ? -14.299 0.168 18.455 1.00 98.19 246 TYR A N 1
ATOM 1785 C CA . TYR A 1 246 ? -12.960 -0.418 18.513 1.00 98.19 246 TYR A CA 1
ATOM 1786 C C . TYR A 1 246 ? -12.359 -0.217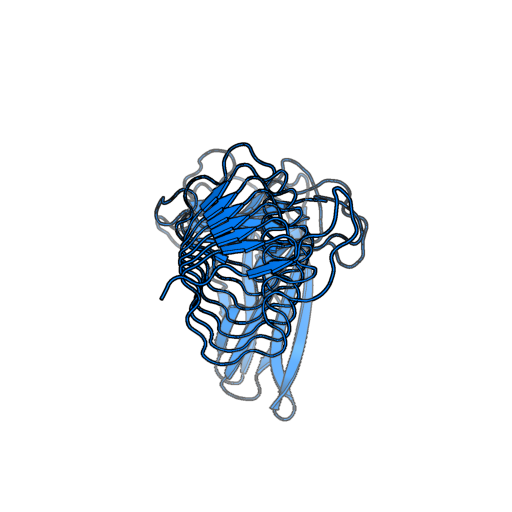 19.902 1.00 98.19 246 TYR A C 1
ATOM 1788 O O . TYR A 1 246 ? -12.425 0.887 20.445 1.00 98.19 246 TYR A O 1
ATOM 1796 N N . LYS A 1 247 ? -11.756 -1.275 20.462 1.00 97.62 247 LYS A N 1
ATOM 1797 C CA . LYS A 1 247 ? -10.927 -1.187 21.675 1.00 97.62 247 LYS A CA 1
ATOM 1798 C C . LYS A 1 247 ? -9.578 -0.578 21.298 1.00 97.62 247 LYS A C 1
ATOM 1800 O O . LYS A 1 247 ? -8.995 -0.969 20.283 1.00 97.62 247 LYS A O 1
ATOM 1805 N N . VAL A 1 248 ? -9.105 0.366 22.101 1.00 98.06 248 VAL A N 1
ATOM 1806 C CA . VAL A 1 248 ? -7.899 1.153 21.826 1.00 98.06 248 VAL A CA 1
ATOM 1807 C C . VAL A 1 248 ? -7.030 1.205 23.079 1.00 98.06 248 VAL A C 1
ATOM 1809 O O . VAL A 1 248 ? -7.543 1.367 24.182 1.00 98.06 248 VAL A O 1
ATOM 1812 N N . GLN A 1 249 ? -5.720 1.104 22.894 1.00 97.62 249 GLN A N 1
ATOM 1813 C CA . GLN A 1 249 ? -4.708 1.514 23.861 1.00 97.62 249 GLN A CA 1
ATOM 1814 C C . GLN A 1 249 ? -3.812 2.571 23.222 1.00 97.62 249 GLN A C 1
ATOM 1816 O O . GLN A 1 249 ? -3.636 2.592 22.007 1.00 97.62 249 GLN A O 1
ATOM 1821 N N . THR A 1 250 ? -3.228 3.439 24.036 1.00 97.31 250 THR A N 1
ATOM 1822 C CA . THR A 1 250 ? -2.237 4.410 23.573 1.00 97.31 250 THR A CA 1
ATOM 1823 C C . THR A 1 250 ? -1.211 4.669 24.667 1.00 97.31 250 THR A C 1
ATOM 1825 O O . THR A 1 250 ? -1.551 4.566 25.849 1.00 97.31 250 THR A O 1
ATOM 1828 N N . THR A 1 251 ? 0.027 4.980 24.282 1.00 96.44 251 THR A N 1
ATOM 1829 C CA . THR A 1 251 ? 1.080 5.450 25.201 1.00 96.44 251 THR A CA 1
ATOM 1830 C C . THR A 1 251 ? 1.093 6.968 25.366 1.00 96.44 251 THR A C 1
ATOM 1832 O O . THR A 1 251 ? 1.836 7.468 26.205 1.00 96.44 251 THR A O 1
ATOM 1835 N N . TYR A 1 252 ? 0.241 7.682 24.619 1.00 95.00 252 TYR A N 1
ATOM 1836 C CA . TYR A 1 252 ? 0.123 9.140 24.663 1.00 95.00 252 TYR A CA 1
ATOM 1837 C C . TYR A 1 252 ? -0.091 9.622 26.097 1.00 95.00 252 TYR A C 1
ATOM 1839 O O . TYR A 1 252 ? -0.729 8.952 26.920 1.00 95.00 252 TYR A O 1
ATOM 1847 N N . THR A 1 253 ? 0.389 10.831 26.385 1.00 91.69 253 THR A N 1
ATOM 1848 C CA . THR A 1 253 ? 0.437 11.328 27.770 1.00 91.69 253 THR A CA 1
ATOM 1849 C C . THR A 1 253 ? -0.958 11.519 28.378 1.00 91.69 253 THR A C 1
ATOM 1851 O O . THR A 1 253 ? -1.154 11.284 29.570 1.00 91.69 253 THR A O 1
ATOM 1854 N N . THR A 1 254 ? -1.933 11.963 27.578 1.00 92.38 254 THR A N 1
ATOM 1855 C CA . THR A 1 254 ? -3.292 12.276 28.062 1.00 92.38 254 THR A CA 1
ATOM 1856 C C . THR A 1 254 ? -4.355 11.480 27.315 1.00 92.38 254 THR A C 1
ATOM 1858 O O . THR A 1 254 ? -5.141 10.742 27.915 1.00 92.38 254 THR A O 1
ATOM 1861 N N . SER A 1 255 ? -4.389 11.638 26.000 1.00 95.12 255 SER A N 1
ATOM 1862 C CA . SER A 1 255 ? -5.366 11.027 25.110 1.00 95.12 255 SER A CA 1
ATOM 1863 C C . SER A 1 255 ? -4.812 10.986 23.696 1.00 95.12 255 SER A C 1
ATOM 1865 O O . SER A 1 255 ? -3.773 11.578 23.435 1.00 95.12 255 SER A O 1
ATOM 1867 N N . VAL A 1 256 ? -5.526 10.303 22.809 1.00 94.88 256 VAL A N 1
ATOM 1868 C CA . VAL A 1 256 ? -5.285 10.332 21.372 1.00 94.88 256 VAL A CA 1
ATOM 1869 C C . VAL A 1 256 ? -6.567 10.681 20.617 1.00 94.88 256 VAL A C 1
ATOM 1871 O O . VAL A 1 256 ? -7.605 10.048 20.841 1.00 94.88 256 VAL A O 1
ATOM 1874 N N . ASP A 1 257 ? -6.509 11.654 19.709 1.00 94.75 257 ASP A N 1
ATOM 1875 C CA . ASP A 1 257 ? -7.626 11.976 18.821 1.00 94.75 257 ASP A CA 1
ATOM 1876 C C . ASP A 1 257 ? -7.705 11.015 17.630 1.00 94.75 257 ASP A C 1
ATOM 1878 O O . ASP A 1 257 ? -6.789 10.878 16.810 1.00 94.75 257 ASP A O 1
ATOM 1882 N N . LEU A 1 258 ? -8.868 10.373 17.511 1.00 96.56 258 LEU A N 1
ATOM 1883 C CA . LEU A 1 258 ? -9.188 9.427 16.450 1.00 96.56 258 LEU A CA 1
ATOM 1884 C C . LEU A 1 258 ? -10.455 9.843 15.699 1.00 96.56 258 LEU A C 1
ATOM 1886 O O . LEU A 1 258 ? -11.382 10.435 16.263 1.00 96.56 258 LEU A O 1
ATOM 1890 N N . VAL A 1 259 ? -10.521 9.463 14.422 1.00 97.25 259 VAL A N 1
ATOM 1891 C CA . VAL A 1 259 ? -11.697 9.645 13.566 1.00 97.25 259 VAL A CA 1
ATOM 1892 C C . VAL A 1 259 ? -12.149 8.300 13.005 1.00 97.25 259 VAL A C 1
ATOM 1894 O O . VAL A 1 259 ? -11.489 7.703 12.156 1.00 97.25 259 VAL A O 1
ATOM 1897 N N . LEU A 1 260 ? -13.307 7.829 13.467 1.00 98.38 260 LEU A N 1
ATOM 1898 C CA . LEU A 1 260 ? -13.981 6.633 12.964 1.00 98.38 260 LEU A CA 1
ATOM 1899 C C . LEU A 1 260 ? -15.000 7.035 11.894 1.00 98.38 260 LEU A C 1
ATOM 1901 O O . LEU A 1 260 ? -15.902 7.831 12.159 1.00 98.38 260 LEU A O 1
ATOM 1905 N N . THR A 1 261 ? -14.878 6.467 10.697 1.00 98.25 261 THR A N 1
ATOM 1906 C CA . THR A 1 261 ? -15.796 6.696 9.574 1.00 98.25 261 THR A CA 1
ATOM 1907 C C . THR A 1 261 ? -16.467 5.393 9.163 1.00 98.25 261 THR A C 1
ATOM 1909 O O . THR A 1 261 ? -15.797 4.373 8.999 1.00 98.25 261 THR A O 1
ATOM 1912 N N . ILE A 1 262 ? -17.787 5.437 8.982 1.00 98.44 262 ILE A N 1
ATOM 1913 C CA . ILE A 1 262 ? -18.613 4.303 8.569 1.00 98.44 262 ILE A CA 1
ATOM 1914 C C . ILE A 1 262 ? -19.474 4.736 7.385 1.00 98.44 262 ILE A C 1
ATOM 1916 O O . ILE A 1 262 ? -20.324 5.615 7.525 1.00 98.44 262 ILE A O 1
ATOM 1920 N N . ASP A 1 263 ? -19.279 4.092 6.239 1.00 98.19 263 ASP A N 1
ATOM 1921 C CA . ASP A 1 263 ? -20.180 4.189 5.092 1.00 98.19 263 ASP A CA 1
ATOM 1922 C C . ASP A 1 263 ? -21.144 2.997 5.119 1.00 98.19 263 ASP A C 1
ATOM 1924 O O . ASP A 1 263 ? -20.714 1.844 5.173 1.00 98.19 263 ASP A O 1
ATOM 1928 N N . TYR A 1 264 ? -22.447 3.262 5.103 1.00 97.75 264 TYR A N 1
ATOM 1929 C CA . TYR A 1 264 ? -23.500 2.254 5.245 1.00 97.75 264 TYR A CA 1
ATOM 1930 C C . TYR A 1 264 ? -24.694 2.560 4.341 1.00 97.75 264 TYR A C 1
ATOM 1932 O O . TYR A 1 264 ? -24.834 3.672 3.837 1.00 97.75 264 TYR A O 1
ATOM 1940 N N . ILE A 1 265 ? -25.574 1.581 4.133 1.00 96.88 265 ILE A N 1
ATOM 1941 C CA . ILE A 1 265 ? -26.803 1.781 3.359 1.00 96.88 265 ILE A CA 1
ATOM 1942 C C . ILE A 1 265 ? -27.854 2.449 4.254 1.00 96.88 265 ILE A C 1
ATOM 1944 O O . ILE A 1 265 ? -28.438 1.803 5.122 1.00 96.88 265 ILE A O 1
ATOM 1948 N N . GLY A 1 266 ? -28.052 3.753 4.074 1.00 94.94 266 GLY A N 1
ATOM 1949 C CA . GLY A 1 266 ? -28.993 4.562 4.847 1.00 94.94 266 GLY A CA 1
ATOM 1950 C C . GLY A 1 266 ? -30.375 4.645 4.199 1.00 94.94 266 GLY A C 1
ATOM 1951 O O . GLY A 1 266 ? -30.815 3.732 3.500 1.00 94.94 266 GLY A O 1
ATOM 1952 N N . THR A 1 267 ? -31.086 5.744 4.450 1.00 92.06 267 THR A N 1
ATOM 1953 C CA . THR A 1 267 ? -32.435 5.989 3.912 1.00 92.06 267 THR A CA 1
ATOM 1954 C C . THR A 1 267 ? -32.469 5.866 2.386 1.00 92.06 267 THR A C 1
ATOM 1956 O O . THR A 1 267 ? -31.524 6.255 1.700 1.00 92.06 267 THR A O 1
ATOM 1959 N N . ASP A 1 268 ? -33.559 5.304 1.859 1.00 89.50 268 ASP A N 1
ATOM 1960 C CA . ASP A 1 268 ? -33.796 5.096 0.423 1.00 89.50 268 ASP A CA 1
ATOM 1961 C C . ASP A 1 268 ? -32.738 4.231 -0.296 1.00 89.50 268 ASP A C 1
ATOM 1963 O O . ASP A 1 268 ? -32.600 4.302 -1.517 1.00 89.50 268 ASP A O 1
ATOM 1967 N N . GLY A 1 269 ? -31.981 3.407 0.442 1.00 88.94 269 GLY A N 1
ATOM 1968 C CA . GLY A 1 269 ? -30.936 2.545 -0.125 1.00 88.94 269 GLY A CA 1
ATOM 1969 C C . GLY A 1 269 ? -29.667 3.302 -0.540 1.00 88.94 269 GLY A C 1
ATOM 1970 O O . GLY A 1 269 ? -28.836 2.776 -1.282 1.00 88.94 269 GLY A O 1
ATOM 1971 N N . VAL A 1 270 ? -29.504 4.554 -0.100 1.00 93.75 270 VAL A N 1
ATOM 1972 C CA . VAL A 1 270 ? -28.364 5.399 -0.478 1.00 93.75 270 VAL A CA 1
ATOM 1973 C C . VAL A 1 270 ? -27.220 5.245 0.518 1.00 93.75 270 VAL A C 1
ATOM 1975 O O . VAL A 1 270 ? -27.420 5.258 1.735 1.00 93.75 270 VAL A O 1
ATOM 1978 N N . ILE A 1 271 ? -25.992 5.156 0.000 1.00 96.38 271 ILE A N 1
ATOM 1979 C CA . ILE A 1 271 ? -24.790 5.158 0.836 1.00 96.38 271 ILE A CA 1
ATOM 1980 C C . ILE A 1 271 ? -24.724 6.460 1.637 1.00 96.38 271 ILE A C 1
ATOM 1982 O O . ILE A 1 271 ? -24.655 7.556 1.082 1.00 96.38 271 ILE A O 1
ATOM 1986 N N . THR A 1 272 ? -24.738 6.310 2.953 1.00 97.19 272 THR A N 1
ATOM 1987 C CA . THR A 1 272 ? -24.689 7.376 3.945 1.00 97.19 272 THR A CA 1
ATOM 1988 C C . THR A 1 272 ? -23.419 7.222 4.771 1.00 97.19 272 THR A C 1
ATOM 1990 O O . THR A 1 272 ? -23.006 6.105 5.079 1.00 97.19 272 THR A O 1
ATOM 1993 N N . ARG A 1 273 ? -22.803 8.348 5.139 1.00 97.25 273 ARG A N 1
ATOM 1994 C CA . ARG A 1 273 ? -21.588 8.393 5.955 1.00 97.25 273 ARG A CA 1
ATOM 1995 C C . ARG A 1 273 ? -21.904 8.851 7.373 1.00 97.25 273 ARG A C 1
ATOM 1997 O O . ARG A 1 273 ? -22.485 9.919 7.554 1.00 97.25 273 ARG A O 1
ATOM 2004 N N . ALA A 1 274 ? -21.472 8.078 8.362 1.00 97.12 274 ALA A N 1
ATOM 2005 C CA . ALA A 1 274 ? -21.369 8.503 9.753 1.00 97.12 274 ALA A CA 1
ATOM 2006 C C . ALA A 1 274 ? -19.894 8.700 10.120 1.00 97.12 274 ALA A C 1
ATOM 2008 O O . ALA A 1 274 ? -19.039 7.897 9.743 1.00 97.12 274 ALA A O 1
ATOM 2009 N N . THR A 1 275 ? -19.601 9.758 10.874 1.00 97.38 275 THR A N 1
ATOM 2010 C CA . THR A 1 275 ? -18.243 10.076 11.326 1.00 97.38 275 THR A CA 1
ATOM 2011 C C . THR A 1 275 ? -18.264 10.415 12.808 1.00 97.38 275 THR A C 1
ATOM 2013 O O . THR A 1 275 ? -19.080 11.223 13.248 1.00 97.38 275 THR A O 1
ATOM 2016 N N . LYS A 1 276 ? -17.344 9.818 13.565 1.00 97.56 276 LYS A N 1
ATOM 2017 C CA . LYS A 1 276 ? -17.109 10.108 14.976 1.00 97.56 276 LYS A CA 1
ATOM 2018 C C . LYS A 1 276 ? -15.672 10.566 15.169 1.00 97.56 276 LYS A C 1
ATOM 2020 O O . LYS A 1 276 ? -14.754 9.779 14.968 1.00 97.56 276 LYS A O 1
ATOM 2025 N N . SER A 1 277 ? -15.498 11.806 15.606 1.00 96.69 277 SER A N 1
ATOM 2026 C CA . SER A 1 277 ? -14.223 12.317 16.116 1.00 96.69 277 SER A CA 1
ATOM 2027 C C . SER A 1 277 ? -14.258 12.281 17.640 1.00 96.69 277 SER A C 1
ATOM 2029 O O . SER A 1 277 ? -15.213 12.789 18.236 1.00 96.69 277 SER A O 1
ATOM 2031 N N . ALA A 1 278 ? -13.270 11.651 18.269 1.00 96.00 278 ALA A N 1
ATOM 2032 C CA . ALA A 1 278 ? -13.209 11.540 19.722 1.00 96.00 278 ALA A CA 1
ATOM 2033 C C . ALA A 1 278 ? -11.770 11.398 20.229 1.00 96.00 278 ALA A C 1
ATOM 2035 O O . ALA A 1 278 ? -10.984 10.646 19.653 1.00 96.00 278 ALA A O 1
ATOM 2036 N N . ALA A 1 279 ? -11.493 12.054 21.357 1.00 96.88 279 ALA A N 1
ATOM 2037 C CA . ALA A 1 279 ? -10.310 11.811 22.168 1.00 96.88 279 ALA A CA 1
ATOM 2038 C C . ALA A 1 279 ? -10.503 10.517 22.969 1.00 96.88 279 ALA A C 1
ATOM 2040 O O . ALA A 1 279 ? -11.462 10.388 23.740 1.00 96.88 279 ALA A O 1
ATOM 2041 N N . VAL A 1 280 ? -9.595 9.561 22.805 1.00 97.75 280 VAL A N 1
ATOM 2042 C CA . VAL A 1 280 ? -9.554 8.330 23.599 1.00 97.75 280 VAL A CA 1
ATOM 2043 C C . VAL A 1 280 ? -8.480 8.480 24.668 1.00 97.75 280 VAL A C 1
ATOM 2045 O O . VAL A 1 280 ? -7.329 8.752 24.351 1.00 97.75 280 VAL A O 1
ATOM 2048 N N . ALA A 1 281 ? -8.855 8.325 25.937 1.00 97.50 281 ALA A N 1
ATOM 2049 C CA . ALA A 1 281 ? -7.928 8.465 27.059 1.00 97.50 281 ALA A CA 1
ATOM 2050 C C . ALA A 1 281 ? -6.779 7.445 27.001 1.00 97.50 281 ALA A C 1
ATOM 2052 O O . ALA A 1 281 ? -6.943 6.342 26.475 1.00 97.50 281 ALA A O 1
ATOM 2053 N N . THR A 1 282 ? -5.644 7.812 27.597 1.00 96.44 282 THR A N 1
ATOM 2054 C CA . THR A 1 282 ? -4.498 6.914 27.763 1.00 96.44 282 THR A CA 1
ATOM 2055 C C . THR A 1 282 ? -4.843 5.654 28.563 1.00 96.44 282 THR A C 1
ATOM 2057 O O . THR A 1 282 ? -5.804 5.629 29.345 1.00 96.44 282 THR A O 1
ATOM 2060 N N . ARG A 1 283 ? -4.077 4.585 28.329 1.00 95.88 283 ARG A N 1
ATOM 2061 C CA . ARG A 1 283 ? -4.244 3.299 29.020 1.00 95.88 283 ARG A CA 1
ATOM 2062 C C . ARG A 1 283 ? -3.828 3.421 30.488 1.00 95.88 283 ARG A C 1
ATOM 2064 O O . ARG A 1 283 ? -2.836 4.075 30.798 1.00 95.88 283 ARG A O 1
ATOM 2071 N N . ASP A 1 284 ? -4.529 2.734 31.388 1.00 95.81 284 ASP A N 1
ATOM 2072 C CA . ASP A 1 284 ? -4.131 2.683 32.806 1.00 95.81 284 ASP A CA 1
ATOM 2073 C C . ASP A 1 284 ? -2.903 1.770 33.030 1.00 95.81 284 ASP A C 1
ATOM 2075 O O . ASP A 1 284 ? -2.138 1.948 33.979 1.00 95.81 284 ASP A O 1
ATOM 2079 N N . ASN A 1 285 ? -2.735 0.758 32.173 1.00 95.25 285 ASN A N 1
ATOM 2080 C CA . ASN A 1 285 ? -1.593 -0.159 32.095 1.00 95.25 285 ASN A CA 1
ATOM 2081 C C . ASN A 1 285 ? -1.618 -0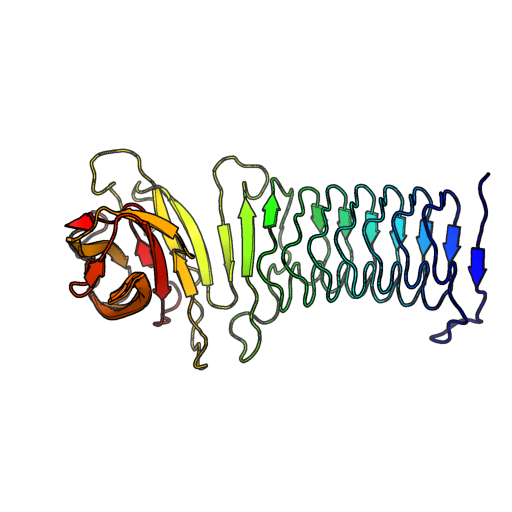.904 30.744 1.00 95.25 285 ASN A C 1
ATOM 2083 O O . ASN A 1 285 ? -2.571 -0.772 29.978 1.00 95.25 285 ASN A O 1
ATOM 2087 N N . ASP A 1 286 ? -0.596 -1.709 30.458 1.00 94.81 286 ASP A N 1
ATOM 2088 C CA . ASP A 1 286 ? -0.470 -2.468 29.203 1.00 94.81 286 ASP A CA 1
ATOM 2089 C C . ASP A 1 286 ? -1.548 -3.557 28.990 1.00 94.81 286 ASP A C 1
ATOM 2091 O O . ASP A 1 286 ? -1.728 -4.034 27.869 1.00 94.81 286 ASP A O 1
ATOM 2095 N N . ALA A 1 287 ? -2.334 -3.915 30.010 1.00 94.81 287 ALA A N 1
ATOM 2096 C CA . ALA A 1 287 ? -3.459 -4.843 29.888 1.00 94.81 287 ALA A CA 1
ATOM 2097 C C . ALA A 1 287 ? -4.825 -4.145 29.706 1.00 94.81 287 ALA A C 1
ATOM 2099 O O . ALA A 1 287 ? -5.845 -4.815 29.513 1.00 94.81 287 ALA A O 1
ATOM 2100 N N . ASP A 1 288 ? -4.877 -2.812 29.775 1.00 95.06 288 ASP A N 1
ATOM 2101 C CA . ASP A 1 288 ? -6.123 -2.042 29.790 1.00 95.06 288 ASP A CA 1
ATOM 2102 C C . ASP A 1 288 ? -6.746 -1.884 28.395 1.00 95.06 288 ASP A C 1
ATOM 2104 O O . ASP A 1 288 ? -6.434 -0.963 27.652 1.00 95.06 288 ASP A O 1
ATOM 2108 N N . TRP A 1 289 ? -7.702 -2.745 28.048 1.00 95.50 289 TRP A N 1
ATOM 2109 C CA . TRP A 1 289 ? -8.526 -2.602 26.839 1.00 95.50 289 TRP A CA 1
ATOM 2110 C C . TRP A 1 289 ? -9.918 -2.011 27.104 1.00 95.50 289 TRP A C 1
ATOM 2112 O O . TRP A 1 289 ? -10.870 -2.286 26.366 1.00 95.50 289 TRP A O 1
ATOM 2122 N N . THR A 1 290 ? -10.073 -1.229 28.176 1.00 95.88 290 THR A N 1
ATOM 2123 C CA . THR A 1 290 ? -11.367 -0.616 28.527 1.00 95.88 290 THR A CA 1
ATOM 2124 C C . THR A 1 290 ? -11.679 0.630 27.703 1.00 95.88 290 THR A C 1
ATOM 2126 O O . THR A 1 290 ? -12.847 1.012 27.591 1.00 95.88 290 THR A O 1
ATOM 2129 N N . LYS A 1 291 ? -10.662 1.268 27.110 1.00 97.38 291 LYS A N 1
ATOM 2130 C CA . LYS A 1 291 ? -10.841 2.475 26.300 1.00 97.38 291 LYS A CA 1
ATOM 2131 C C . LYS A 1 291 ? -11.318 2.097 24.898 1.00 97.38 291 LYS A C 1
ATOM 2133 O O . LYS A 1 291 ? -10.864 1.118 24.303 1.00 97.38 291 LYS A O 1
ATOM 2138 N N . THR A 1 292 ? -12.268 2.864 24.368 1.00 97.50 292 THR A N 1
ATOM 2139 C CA . THR A 1 292 ? -12.857 2.605 23.050 1.00 97.50 292 THR A CA 1
ATOM 2140 C C . THR A 1 292 ? -13.131 3.899 22.297 1.00 97.50 292 THR A C 1
ATOM 2142 O O . THR A 1 292 ? -13.465 4.918 22.902 1.00 97.50 292 THR A O 1
ATOM 2145 N N . ILE A 1 293 ? -13.063 3.832 20.967 1.00 98.25 293 ILE A N 1
ATOM 2146 C CA . ILE A 1 293 ? -13.776 4.765 20.093 1.00 98.25 293 ILE A CA 1
ATOM 2147 C C . ILE A 1 293 ? -15.054 4.075 19.622 1.00 98.25 293 ILE A C 1
ATOM 2149 O O . ILE A 1 293 ? -14.999 3.014 19.003 1.00 98.25 293 ILE A O 1
ATOM 2153 N N . THR A 1 294 ? -16.203 4.667 19.945 1.00 98.12 294 THR A N 1
ATOM 2154 C CA . THR A 1 294 ? -17.529 4.117 19.635 1.00 98.12 294 THR A CA 1
ATOM 2155 C C . THR A 1 294 ? -18.292 5.092 18.752 1.00 98.12 294 THR A C 1
ATOM 2157 O O . THR A 1 294 ? -18.374 6.281 19.071 1.00 98.12 294 THR A O 1
ATOM 2160 N N . SER A 1 295 ? -18.832 4.600 17.638 1.00 98.19 295 SER A N 1
ATOM 2161 C CA . SER A 1 295 ? -19.663 5.393 16.736 1.00 98.19 295 SER A CA 1
ATOM 2162 C C . SER A 1 295 ? -20.934 5.873 17.436 1.00 98.19 295 SER A C 1
ATOM 2164 O O . SER A 1 295 ? -21.453 5.215 18.338 1.00 98.19 295 SER A O 1
ATOM 2166 N N . ASP A 1 296 ? -21.505 6.975 16.954 1.00 97.38 296 ASP A N 1
ATOM 2167 C CA . ASP A 1 296 ? -22.915 7.240 17.233 1.00 97.38 296 ASP A CA 1
ATOM 2168 C C . ASP A 1 296 ? -23.779 6.152 16.558 1.00 97.38 296 ASP A C 1
ATOM 2170 O O . ASP A 1 296 ? -23.309 5.417 15.677 1.00 97.38 296 ASP A O 1
ATOM 2174 N N . SER A 1 297 ? -25.035 6.015 16.983 1.00 97.12 297 SER A N 1
ATOM 2175 C CA . SER A 1 297 ? -25.953 5.039 16.392 1.00 97.12 297 SER A CA 1
ATOM 2176 C C . SER A 1 297 ? -26.204 5.348 14.916 1.00 97.12 297 SER A C 1
ATOM 2178 O O . SER A 1 297 ? -26.530 6.479 14.555 1.00 97.12 297 SER A O 1
ATOM 2180 N N . PHE A 1 298 ? -26.108 4.330 14.065 1.00 97.31 298 PHE A N 1
ATOM 2181 C CA . PHE A 1 298 ? -26.439 4.410 12.643 1.00 97.31 298 PHE A CA 1
ATOM 2182 C C . PHE A 1 298 ? -27.439 3.311 12.288 1.00 97.31 298 PHE A C 1
ATOM 2184 O O . PHE A 1 298 ? -27.490 2.280 12.950 1.00 97.31 298 PHE A O 1
ATOM 2191 N N . THR A 1 299 ? -28.278 3.535 11.277 1.00 97.31 299 THR A N 1
ATOM 2192 C CA . THR A 1 299 ? -29.328 2.575 10.902 1.00 97.31 299 THR A CA 1
ATOM 2193 C C . THR A 1 299 ? -29.145 2.130 9.464 1.00 97.31 299 THR A C 1
ATOM 2195 O O . THR A 1 299 ? -29.272 2.941 8.547 1.00 97.31 299 THR A O 1
ATOM 2198 N N . THR A 1 300 ? -28.863 0.844 9.277 1.00 97.00 300 THR A N 1
ATOM 2199 C CA . THR A 1 300 ? -28.880 0.197 7.967 1.00 97.00 300 THR A CA 1
ATOM 2200 C C . THR A 1 300 ? -30.326 -0.111 7.586 1.00 97.00 300 THR A C 1
ATOM 2202 O O . THR A 1 300 ? -31.068 -0.705 8.369 1.00 97.00 300 THR A O 1
ATOM 2205 N N . THR A 1 301 ? -30.767 0.318 6.404 1.00 96.69 301 THR A N 1
ATOM 2206 C CA . THR A 1 301 ? -32.162 0.101 5.961 1.00 96.69 301 THR A CA 1
ATOM 2207 C C . THR A 1 301 ? -32.394 -1.266 5.327 1.00 96.69 301 THR A C 1
ATOM 2209 O O . THR A 1 301 ? -33.531 -1.733 5.275 1.00 96.69 301 THR A O 1
ATOM 2212 N N . GLU A 1 302 ? -31.322 -1.924 4.897 1.00 95.69 302 GLU A N 1
ATOM 2213 C CA . GLU A 1 302 ? -31.315 -3.275 4.350 1.00 95.69 302 GLU A CA 1
ATOM 2214 C C . GLU A 1 302 ? -30.077 -4.047 4.824 1.00 95.69 302 GLU A C 1
ATOM 2216 O O . GLU A 1 302 ? -29.115 -3.464 5.336 1.00 95.69 302 GLU A O 1
ATOM 2221 N N . ASP A 1 303 ? -30.114 -5.368 4.658 1.00 96.69 303 ASP A N 1
ATOM 2222 C CA . ASP A 1 303 ? -28.952 -6.221 4.883 1.00 96.69 303 ASP A CA 1
ATOM 2223 C C . ASP A 1 303 ? -27.861 -5.867 3.870 1.00 96.69 303 ASP A C 1
ATOM 2225 O O . ASP A 1 303 ? -28.106 -5.814 2.661 1.00 96.69 303 ASP A O 1
ATOM 2229 N N . GLY A 1 304 ? -26.633 -5.659 4.336 1.00 95.94 304 GLY A N 1
ATOM 2230 C CA . GLY A 1 304 ? -25.577 -5.256 3.426 1.00 95.94 304 GLY A CA 1
ATOM 2231 C C . GLY A 1 304 ? -24.222 -5.023 4.063 1.00 95.94 304 GLY A C 1
ATOM 2232 O O . GLY A 1 304 ? -24.006 -5.175 5.265 1.00 95.94 304 GLY A O 1
ATOM 2233 N N . TRP A 1 305 ? -23.282 -4.647 3.203 1.00 97.19 305 TRP A N 1
ATOM 2234 C CA . TRP A 1 305 ? -21.933 -4.286 3.606 1.00 97.19 305 TRP A CA 1
ATOM 2235 C C . TRP A 1 305 ? -21.882 -2.841 4.091 1.00 97.19 305 TRP A C 1
ATOM 2237 O O . TRP A 1 305 ? -22.257 -1.932 3.351 1.00 97.19 305 TRP A O 1
ATOM 2247 N N . ILE A 1 306 ? -21.301 -2.639 5.267 1.00 97.62 306 ILE A N 1
ATOM 2248 C CA . ILE A 1 306 ? -20.731 -1.353 5.666 1.00 97.62 306 ILE A CA 1
ATOM 2249 C C . ILE A 1 306 ? -19.234 -1.328 5.346 1.00 97.62 306 ILE A C 1
ATOM 2251 O O . ILE A 1 306 ? -18.600 -2.385 5.278 1.00 97.62 306 ILE A O 1
ATOM 2255 N N . THR A 1 307 ? -18.672 -0.136 5.173 1.00 98.25 307 THR A N 1
ATOM 2256 C CA . THR A 1 307 ? -17.229 0.096 5.030 1.00 98.25 307 THR A CA 1
ATOM 2257 C C . THR A 1 307 ? -16.751 0.949 6.196 1.00 98.25 307 THR A C 1
ATOM 2259 O O . THR A 1 307 ? -17.324 2.003 6.461 1.00 98.25 307 THR A O 1
ATOM 2262 N N . VAL A 1 308 ? -15.709 0.497 6.889 1.00 98.44 308 VAL A N 1
ATOM 2263 C CA . VAL A 1 308 ? -15.213 1.111 8.123 1.00 98.44 308 VAL A CA 1
ATOM 2264 C C . VAL A 1 308 ? -13.759 1.526 7.955 1.00 98.44 308 VAL A C 1
ATOM 2266 O O . VAL A 1 308 ? -12.926 0.726 7.528 1.00 98.44 308 VAL A O 1
ATOM 2269 N N . SER A 1 309 ? -13.458 2.761 8.346 1.00 97.94 309 SER A N 1
ATOM 2270 C CA . SER A 1 309 ? -12.105 3.309 8.375 1.00 97.94 309 SER A CA 1
ATOM 2271 C C . SER A 1 309 ? -11.825 4.015 9.701 1.00 97.94 309 SER A C 1
ATOM 2273 O O . SER A 1 309 ? -12.719 4.642 10.270 1.00 97.94 309 SER A O 1
ATOM 2275 N N . LEU A 1 310 ? -10.588 3.910 10.186 1.00 98.06 310 LEU A N 1
ATOM 2276 C CA . LEU A 1 310 ? -10.119 4.561 11.411 1.00 98.06 310 LEU A CA 1
ATOM 2277 C C . LEU A 1 310 ? -8.828 5.323 11.122 1.00 98.06 310 LEU A C 1
ATOM 2279 O O . LEU A 1 310 ? -7.838 4.732 10.682 1.00 98.06 310 LEU A O 1
ATOM 2283 N N . ASP A 1 311 ? -8.868 6.618 11.397 1.00 95.81 311 ASP A N 1
ATOM 2284 C CA . ASP A 1 311 ? -7.793 7.572 11.168 1.00 95.81 311 ASP A CA 1
ATOM 2285 C C . ASP A 1 311 ? -7.260 8.109 12.501 1.00 95.81 311 ASP A C 1
ATOM 2287 O O . ASP A 1 311 ? -8.040 8.513 13.366 1.00 95.81 311 ASP A O 1
ATOM 2291 N N . LEU A 1 312 ? -5.936 8.131 12.650 1.00 94.25 312 LEU A N 1
ATOM 2292 C CA . LEU A 1 312 ? -5.238 8.879 13.693 1.00 94.25 312 LEU A CA 1
ATOM 2293 C C . LEU A 1 312 ? -4.985 10.306 13.204 1.00 94.25 312 LEU A C 1
ATOM 2295 O O . LEU A 1 312 ? -4.422 10.488 12.121 1.00 94.25 312 LEU A O 1
ATOM 2299 N N . VAL A 1 313 ? -5.405 11.291 14.002 1.00 90.94 313 VAL A N 1
ATOM 2300 C CA . VAL A 1 313 ? -5.327 12.725 13.663 1.00 90.94 313 VAL A CA 1
ATOM 2301 C C . VAL A 1 313 ? -4.558 13.558 14.699 1.00 90.94 313 VAL A C 1
ATOM 2303 O O . VAL A 1 313 ? -4.468 14.775 14.556 1.00 90.94 313 VAL A O 1
ATOM 2306 N N . GLU A 1 314 ? -3.974 12.908 15.708 1.00 87.69 314 GLU A N 1
ATOM 2307 C CA . GLU A 1 314 ? -3.053 13.502 16.682 1.00 87.69 314 GLU A CA 1
ATOM 2308 C C . GLU A 1 314 ? -1.659 12.886 16.538 1.00 87.69 314 GLU A C 1
ATOM 2310 O O . GLU A 1 314 ? -1.516 11.730 16.143 1.00 87.69 314 GLU A O 1
ATOM 2315 N N . TYR A 1 315 ? -0.627 13.683 16.811 1.00 84.88 315 TYR A N 1
ATOM 2316 C CA . TYR A 1 315 ? 0.740 13.399 16.390 1.00 84.88 315 TYR A CA 1
ATOM 2317 C C . TYR A 1 315 ? 1.748 13.672 17.509 1.00 84.88 315 TYR A C 1
ATOM 2319 O O . TYR A 1 315 ? 2.402 14.719 17.529 1.00 84.88 315 TYR A O 1
ATOM 2327 N N . GLU A 1 316 ? 1.892 12.707 18.417 1.00 86.56 316 GLU A N 1
ATOM 2328 C CA . GLU A 1 316 ? 2.954 12.669 19.429 1.00 86.56 316 GLU A CA 1
ATOM 2329 C C . GLU A 1 316 ? 4.014 11.642 19.006 1.00 86.56 316 GLU A C 1
ATOM 2331 O O . GLU A 1 316 ? 3.707 10.495 18.685 1.00 86.56 316 GLU A O 1
ATOM 2336 N N . ALA A 1 317 ? 5.279 12.060 18.920 1.00 83.94 317 ALA A N 1
ATOM 2337 C CA . ALA A 1 317 ? 6.342 11.156 18.492 1.00 83.94 317 ALA A CA 1
ATOM 2338 C C . ALA A 1 317 ? 6.917 10.346 19.640 1.00 83.94 317 ALA A C 1
ATOM 2340 O O . ALA A 1 317 ? 7.076 10.846 20.750 1.00 83.94 317 ALA A O 1
ATOM 2341 N N . ASN A 1 318 ? 7.383 9.149 19.281 1.00 87.38 318 ASN A N 1
ATOM 2342 C CA . ASN A 1 318 ? 7.780 8.076 20.195 1.00 87.38 318 ASN A CA 1
ATOM 2343 C C . ASN A 1 318 ? 6.609 7.471 20.971 1.00 87.38 318 ASN A C 1
ATOM 2345 O O . ASN A 1 318 ? 6.844 6.593 21.790 1.00 87.38 318 ASN A O 1
ATOM 2349 N N . ASP A 1 319 ? 5.387 7.910 20.679 1.00 92.75 319 ASP A N 1
ATOM 2350 C CA . ASP A 1 319 ? 4.181 7.309 21.200 1.00 92.75 319 ASP A CA 1
ATOM 2351 C C . ASP A 1 319 ? 3.489 6.442 20.153 1.00 92.75 319 ASP A C 1
ATOM 2353 O O . ASP A 1 319 ? 3.683 6.581 18.937 1.00 92.75 319 ASP A O 1
ATOM 2357 N N . GLU A 1 320 ? 2.681 5.521 20.657 1.00 95.69 320 GLU A N 1
ATOM 2358 C CA . GLU A 1 320 ? 2.114 4.421 19.900 1.00 95.69 320 GLU A CA 1
ATOM 2359 C C . GLU A 1 320 ? 0.627 4.281 20.209 1.00 95.69 320 GLU A C 1
ATOM 2361 O O . GLU A 1 320 ? 0.172 4.489 21.337 1.00 95.69 320 GLU A O 1
ATOM 2366 N N . VAL A 1 321 ? -0.137 3.901 19.188 1.00 97.44 321 VAL A N 1
ATOM 2367 C CA . VAL A 1 321 ? -1.577 3.656 19.287 1.00 97.44 321 VAL A CA 1
ATOM 2368 C C . VAL A 1 321 ? -1.856 2.232 18.851 1.00 97.44 321 VAL A C 1
ATOM 2370 O O . VAL A 1 321 ? -1.496 1.822 17.752 1.00 97.44 321 VAL A O 1
ATOM 2373 N N . TYR A 1 322 ? -2.560 1.489 19.688 1.00 97.88 322 TYR A N 1
ATOM 2374 C CA . TYR A 1 322 ? -2.901 0.097 19.464 1.00 97.88 322 TYR A CA 1
ATOM 2375 C C . TYR A 1 322 ? -4.406 -0.052 19.327 1.00 97.88 322 TYR A C 1
ATOM 2377 O O . TYR A 1 322 ? -5.167 0.361 20.199 1.00 97.88 322 TYR A O 1
ATOM 2385 N N . VAL A 1 323 ? -4.851 -0.682 18.247 1.00 98.00 323 VAL A N 1
ATOM 2386 C CA . VAL A 1 323 ? -6.267 -0.905 17.966 1.00 98.00 323 VAL A CA 1
ATOM 2387 C C . VAL A 1 323 ? -6.525 -2.397 17.853 1.00 98.00 323 VAL A C 1
ATOM 2389 O O . VAL A 1 323 ? -5.882 -3.104 17.072 1.00 98.00 323 VAL A O 1
ATOM 2392 N N . TRP A 1 324 ? -7.489 -2.892 18.625 1.00 97.00 324 TRP A N 1
ATOM 2393 C CA . TRP A 1 324 ? -7.933 -4.271 18.489 1.00 97.00 324 TRP A CA 1
ATOM 2394 C C . TRP A 1 324 ? -8.675 -4.438 17.156 1.00 97.00 324 TRP A C 1
ATOM 2396 O O . TRP A 1 324 ? -9.663 -3.743 16.938 1.00 97.00 324 TRP A O 1
ATOM 2406 N N . PRO A 1 325 ? -8.262 -5.339 16.246 1.00 94.56 325 PRO A N 1
ATOM 2407 C CA . PRO A 1 325 ? -8.793 -5.374 14.882 1.00 94.56 325 PRO A CA 1
ATOM 2408 C C . PRO A 1 325 ? -10.244 -5.858 14.786 1.00 94.56 325 PRO A C 1
ATOM 2410 O O . PRO A 1 325 ? -10.848 -5.752 13.720 1.00 94.56 325 PRO A O 1
ATOM 2413 N N . LYS A 1 326 ? -10.808 -6.423 15.860 1.00 93.94 326 LYS A N 1
ATOM 2414 C CA . LYS A 1 326 ? -12.189 -6.914 15.888 1.00 93.94 326 LYS A CA 1
ATOM 2415 C C . LYS A 1 326 ? -13.080 -5.883 16.584 1.00 93.94 326 LYS A C 1
ATOM 2417 O O . LYS A 1 326 ? -12.986 -5.751 17.806 1.00 93.94 326 LYS A O 1
ATOM 2422 N N . PRO A 1 327 ? -13.942 -5.161 15.851 1.00 96.06 327 PRO A N 1
ATOM 2423 C CA . PRO A 1 327 ? -14.864 -4.241 16.490 1.00 96.06 327 PRO A CA 1
ATOM 2424 C C . PRO A 1 327 ? -15.980 -4.997 17.217 1.00 96.06 327 PRO A C 1
ATOM 2426 O O . PRO A 1 327 ? -16.412 -6.069 16.787 1.00 96.06 327 PRO A O 1
ATOM 2429 N N . THR A 1 328 ? -16.494 -4.394 18.283 1.00 96.69 328 THR A N 1
ATOM 2430 C CA . THR A 1 328 ? -17.769 -4.782 18.891 1.00 96.69 328 THR A CA 1
ATOM 2431 C C . THR A 1 328 ? -18.895 -4.083 18.140 1.00 96.69 328 THR A C 1
ATOM 2433 O O . THR A 1 328 ? -18.816 -2.878 17.901 1.00 96.69 328 THR A O 1
ATOM 2436 N N . ILE A 1 329 ? -19.941 -4.825 17.781 1.00 97.06 329 ILE A N 1
ATOM 2437 C CA . ILE A 1 329 ? -21.126 -4.300 17.096 1.00 97.06 329 ILE A CA 1
ATOM 2438 C C . ILE A 1 329 ? -22.350 -4.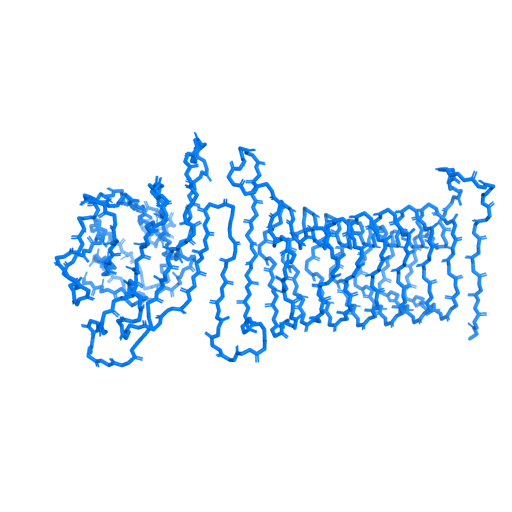677 17.926 1.00 97.06 329 ILE A C 1
ATOM 2440 O O . ILE A 1 329 ? -22.466 -5.834 18.338 1.00 97.06 329 ILE A O 1
ATOM 2444 N N . THR A 1 330 ? -23.223 -3.708 18.196 1.00 94.81 330 THR A N 1
ATOM 2445 C CA . THR A 1 330 ? -24.443 -3.888 19.005 1.00 94.81 330 THR A CA 1
ATOM 2446 C C . THR A 1 330 ? -25.641 -3.239 18.356 1.00 94.81 330 THR A C 1
ATOM 2448 O O . THR A 1 330 ? -25.443 -2.093 17.886 1.00 94.81 330 THR A O 1
#

Radius of gyration: 23.62 Å; Cα contacts (8 Å, |Δi|>4): 1063; chains: 1; bounding box: 61×36×68 Å

Mean predicted aligned error: 5.94 Å

Sequence (330 aa):
MQCEIRATAGTGTTFYGNGLNISYSNTISGTISGCSSGLNASYSNTISGTISGCSYGLNASYSNTISGTISGCAYGLFYSYSNTISGTISGCISGLNASYSNTISGTISGCAYGLFYSCSNTISGTISGCSYISRKSINNVLRNNADIGAQTVIYGINTAYEHNRLKCENLNRVDGTHKIYDNYGDVLKTACDGTGDAPSVDPDSGSGYCLEASNIQQNCVDVNSALRIIEDVRIWLAAGTHTLAYKVQTTYTTSVDLVLTIDYIGTDGVITRATKSAAVATRDNDADWTKTITSDSFTTTEDGWITVSLDLVEYEANDEVYVWPKPTIT

Nearest PDB structures (foldseek):
  8iqe-assembly1_B  TM=2.684E-01  e=9.035E-07  Klebsiella phage VLC6
  8iqe-assembly1_A  TM=2.911E-01  e=1.317E-05  Klebsiella phage VLC6
  8iq9-assembly1_B  TM=2.518E-01  e=9.185E-06  Klebsiella phage VLC6
  2c26-assembly1_A  TM=4.966E-01  e=1.314E-02  Acetivibrio thermocellus
  7cz6-assembly1_C  TM=3.297E-01  e=2.439E-02  Omono River virus

Foldseek 3Di:
DADEQEQDDPDDDDADAESEECEEAAEHAYEYERHCEPYENEEAYEYQYEYEHYQEPYYCYEAYEAQHEYEHYQEPYYVYEQYEAQHEYECYCEPYECYEQYEAQHEYEHYCEPEEVYELYEHAHEYYHHQEDYWLYYNYEHELYADPDPHHHYPQQLHPPTWDKYWYACPNNNHQFTKIDTSFFIKTWAWCCPPPLHQNADPVGDRHTWIKTAQGDPDNPDPPRWDWRDFFDKDWDFFFKKKKKKFKAKPDPFWFWKKKKKFAQAPPRDTDIFIDIDTWTHAPGSNGRPTMDMTDIGGHRGTDIMTIIMITDDTDHPMMMIIHPDIDMD

Solvent-accessible surface area (backbone atoms only — not comparable to full-atom values): 15637 Å² total; per-residue (Å²): 129,76,55,72,39,71,32,85,48,73,92,77,92,59,48,57,58,48,57,37,67,67,40,68,64,45,77,41,58,23,42,25,32,31,9,34,17,26,28,26,51,26,33,47,29,40,33,59,18,36,27,32,50,13,49,18,26,29,26,54,25,35,48,28,40,32,60,19,40,27,34,49,12,50,20,28,28,28,53,23,34,48,28,39,31,59,19,40,27,32,49,13,51,18,31,28,26,50,21,33,48,29,39,31,60,18,39,33,30,48,11,52,19,38,28,28,55,19,32,47,27,41,34,48,23,36,59,41,75,25,61,14,47,31,29,51,18,40,68,26,37,35,37,50,25,53,52,69,70,97,45,46,57,62,53,53,59,67,36,87,97,45,57,35,36,43,38,28,40,20,49,67,60,36,86,78,40,35,37,30,48,41,32,50,23,33,36,33,62,36,63,22,67,39,66,83,86,35,34,44,48,31,91,84,74,62,87,41,60,28,39,33,38,30,74,26,33,65,75,71,83,51,102,81,56,53,40,69,72,40,78,67,46,73,46,80,43,68,51,44,72,35,34,48,29,34,36,33,36,34,66,36,94,61,46,47,40,34,39,43,37,38,40,32,38,19,78,97,74,37,83,36,79,48,77,33,78,46,74,34,58,39,42,91,48,54,68,38,59,85,36,55,57,61,44,69,79,47,54,30,70,50,68,43,64,30,36,36,33,34,29,38,66,60,55,57,58,91,29,40,37,35,34,42,80,69,61,51,74,86

Secondary structure (DSSP, 8-state):
----EE----SSS---SEEEES-BS-EE-SEEES-SEEEES-BS-EE-SEEES-SEEEES-BS-EE-SEEES-SEEEES-BS-EE-SEEES-SEEEES-BS-EE-SEEES-SEEEES-BS-EE-SEEES-SEEEES-BSEEEES-S--TTSEEETTTT-TT---EEEEESGGG-TT--EEEESS-EEEEEESS-STTS-SS-TTSSS-EEEEEESPPS---STT--EEEEEEEEEEE-SEEE-EEEEEEE-SSSEEEEEEEEEEE-GGG-EEEEEEEEEEEPPSSTT----EEEPPPEEESSSEEEEEEEEE----TT--EEE-SS-EE-